Protein AF-A0A371FD81-F1 (afdb_monomer)

Sequence (175 aa):
VCDSDDYNISTIFEEACDFIDYVEQTGQRVLVHCFEGRSRSVTLVLAYLMLRKNYTLSEAWQALKRVHRRAQPNDGFAKILLELDQKLHGKISMEWQQRRPMMKVCPICGKNAGLSSSSLKLHLQKSHRKLSSGSVDSAMTMEIQKALTALKISRGGSVSPTQRSSHPTIETASP

Radius of gyration: 26.46 Å; Cα contacts (8 Å, |Δi|>4): 150; chains: 1; bounding box: 71×44×73 Å

Solvent-accessible surface area (backbone atoms only — not comparable to full-atom values): 10840 Å² total; per-residue (Å²): 137,74,96,46,54,87,47,76,67,71,83,49,46,63,67,52,41,53,53,50,51,53,40,50,75,70,74,52,86,84,86,81,70,48,97,82,51,23,24,70,28,42,47,52,53,42,49,36,33,35,77,76,67,71,35,49,54,43,55,32,49,55,61,46,42,76,81,37,75,73,56,49,52,49,63,32,52,44,50,54,48,45,53,49,25,28,69,77,68,77,43,67,69,63,86,84,82,66,91,65,79,68,62,41,58,35,90,86,78,68,44,79,23,40,78,44,72,65,42,36,50,51,42,45,50,69,79,38,41,90,59,64,71,80,67,35,82,64,53,50,48,52,53,48,50,48,51,54,49,58,59,48,67,78,69,76,84,81,88,79,89,80,82,89,80,89,84,84,83,92,82,88,81,85,134

Nearest PDB structures (foldseek):
  2wgp-assembly1_A  TM=9.114E-01  e=2.154E-06  Homo sapiens
  2esb-assembly1_A  TM=9.025E-01  e=2.286E-06  Homo sapiens
  8otz-assembly1_k  TM=9.289E-01  e=6.655E-06  Bos taurus
  5y15-assembly1_A  TM=9.588E-01  e=1.937E-05  Homo sapiens
  5y16-assembly1_B  TM=9.400E-01  e=2.056E-05  Homo sapiens

pLDDT: mean 80.47, std 23.42, range [30.02, 98.75]

InterPro domains:
  IPR000340 Dual specificity phosphatase, catalytic domain [PF00782] (3-86)
  IPR000387 Tyrosine-specific protein phosphatases domain [PS50056] (14-66)
  IPR020422 Dual specificity protein phosphatase domain [PS50054] (1-90)
  IPR020422 Dual specificity protein phosphatase domain [SM00195] (1-87)
  IPR029021 Protein-tyrosine phosphatase-like [G3DSA:3.90.190.10] (1-111)
  IPR029021 Protein-tyrosine phosphatase-like [SSF52799] (2-90)
  IPR035010 Dual specificity protein phosphatase PHS1 [PTHR47100] (1-170)

Secondary structure (DSSP, 8-state):
---STT--GGGGHHHHHHHHHHHHHTT-------SSSSSHHHHHHHHHHHHHH---HHHHHHHHHHH-TT----HHHHHHHHHHHHHHHSS--S----SSPPPPBPTTT--B--SSHHHHHHHHHHH-HHHHSSSHHHHHHHHHHHHHHHHHHTT--------------------

Foldseek 3Di:
DDQDLPDDLVVCQVVVLVVCVVQVVVVHDDDQADDVRAANSLLSQLSNCCPPVVDQSVRSVVVCCVVPVNHDHAPSSVVVSQVSNCVRPVHRPDDDDHPDQDFDAAPPPRHRQGRDPVSNVVCCCPVVVVCVPPDCVVVVVVVVVVVVVVVVVVVPPDDDDDDDDDDDDDDDDDD

Organism: Mucuna pruriens (NCBI:txid157652)

Structure (mmCIF, N/CA/C/O backbone):
data_AF-A0A371FD81-F1
#
_entry.id   AF-A0A371FD81-F1
#
loop_
_atom_site.group_PDB
_atom_site.id
_atom_site.type_symbol
_atom_site.label_atom_id
_atom_site.label_alt_id
_atom_site.label_comp_id
_atom_site.label_asym_id
_atom_site.label_entity_id
_atom_site.label_seq_id
_atom_site.pdbx_PDB_ins_code
_atom_site.Cartn_x
_atom_site.Cartn_y
_atom_site.Cartn_z
_atom_site.occupancy
_atom_site.B_iso_or_equiv
_atom_site.auth_seq_id
_atom_site.auth_comp_id
_atom_site.auth_asym_id
_atom_site.auth_atom_id
_atom_site.pdbx_PDB_model_num
ATOM 1 N N . VAL A 1 1 ? -11.810 6.829 -7.869 1.00 81.44 1 VAL A N 1
ATOM 2 C CA . VAL A 1 1 ? -10.443 6.251 -7.808 1.00 81.44 1 VAL A CA 1
ATOM 3 C C . VAL A 1 1 ? -10.086 5.566 -9.125 1.00 81.44 1 VAL A C 1
ATOM 5 O O . VAL A 1 1 ? -10.638 4.503 -9.429 1.00 81.44 1 VAL A O 1
ATOM 8 N N . CYS A 1 2 ? -9.193 6.176 -9.910 1.00 90.94 2 CYS A N 1
ATOM 9 C CA . CYS A 1 2 ? -8.593 5.546 -11.095 1.00 90.94 2 CYS A CA 1
ATOM 10 C C . CYS A 1 2 ? -7.484 4.572 -10.660 1.00 90.94 2 CYS A C 1
ATOM 12 O O . CYS A 1 2 ? -6.827 4.822 -9.657 1.00 90.94 2 CYS A O 1
ATOM 14 N N . ASP A 1 3 ? -7.294 3.456 -11.367 1.00 93.44 3 ASP A N 1
ATOM 15 C CA . ASP A 1 3 ? -6.283 2.435 -11.034 1.00 93.44 3 ASP A CA 1
ATOM 16 C C . ASP A 1 3 ? -4.988 2.648 -11.830 1.00 93.44 3 ASP A C 1
ATOM 18 O O . ASP A 1 3 ? -4.602 1.813 -12.647 1.00 93.44 3 ASP A O 1
ATOM 22 N N . SER A 1 4 ? -4.363 3.807 -11.639 1.00 92.50 4 SER A N 1
ATOM 23 C CA . SER A 1 4 ? -3.116 4.201 -12.301 1.00 92.50 4 SER A CA 1
ATOM 24 C C . SER A 1 4 ? -2.018 4.467 -11.279 1.00 92.50 4 SER A C 1
ATOM 26 O O . SER A 1 4 ? -2.309 4.918 -10.172 1.00 92.50 4 SER A O 1
ATOM 28 N N . ASP A 1 5 ? -0.763 4.255 -11.679 1.00 91.31 5 ASP A N 1
ATOM 29 C CA . ASP A 1 5 ? 0.398 4.443 -10.799 1.00 91.31 5 ASP A CA 1
ATOM 30 C C . ASP A 1 5 ? 0.546 5.905 -10.316 1.00 91.31 5 ASP A C 1
ATOM 32 O O . ASP A 1 5 ? 1.029 6.143 -9.215 1.00 91.31 5 ASP A O 1
ATOM 36 N N . ASP A 1 6 ? 0.056 6.883 -11.086 1.00 92.31 6 ASP A N 1
ATOM 37 C CA . ASP A 1 6 ? 0.129 8.310 -10.728 1.00 92.31 6 ASP A CA 1
ATOM 38 C C . ASP A 1 6 ? -1.046 8.795 -9.857 1.00 92.31 6 ASP A C 1
ATOM 40 O O . ASP A 1 6 ? -1.081 9.953 -9.435 1.00 92.31 6 ASP A O 1
ATOM 44 N N . TYR A 1 7 ? -2.051 7.948 -9.601 1.00 95.88 7 TYR A N 1
ATOM 45 C CA . TYR A 1 7 ? -3.211 8.364 -8.815 1.00 95.88 7 TYR A CA 1
ATOM 46 C C . TYR A 1 7 ? -2.894 8.299 -7.319 1.00 95.88 7 TYR A C 1
ATOM 48 O O . TYR A 1 7 ? -2.564 7.242 -6.782 1.00 95.88 7 TYR A O 1
ATOM 56 N N . ASN A 1 8 ? -3.069 9.412 -6.608 1.00 96.62 8 ASN A N 1
ATOM 57 C CA . ASN A 1 8 ? -2.914 9.416 -5.159 1.00 96.62 8 ASN A CA 1
ATOM 58 C C . ASN A 1 8 ? -4.172 8.867 -4.464 1.00 96.62 8 ASN A C 1
ATOM 60 O O . ASN A 1 8 ? -5.085 9.612 -4.127 1.00 96.62 8 ASN A O 1
ATOM 64 N N . ILE A 1 9 ? -4.213 7.555 -4.224 1.00 97.75 9 ILE A N 1
ATOM 65 C CA . ILE A 1 9 ? -5.321 6.905 -3.504 1.00 97.75 9 ILE A CA 1
ATOM 66 C C . ILE A 1 9 ? -5.338 7.199 -1.995 1.00 97.75 9 ILE A C 1
ATOM 68 O O . ILE A 1 9 ? -6.371 7.004 -1.363 1.00 97.75 9 ILE A O 1
ATOM 72 N N . SER A 1 10 ? -4.243 7.695 -1.403 1.00 97.81 10 SER A N 1
ATOM 73 C CA . SER A 1 10 ? -4.197 7.955 0.048 1.00 97.81 10 SER A CA 1
ATOM 74 C C . SER A 1 10 ? -5.198 9.009 0.516 1.00 97.81 10 SER A C 1
ATOM 76 O O . SER A 1 10 ? -5.599 8.999 1.676 1.00 97.81 10 SER A O 1
ATOM 78 N N . THR A 1 11 ? -5.653 9.883 -0.388 1.00 97.50 11 THR A N 1
ATOM 79 C CA . THR A 1 11 ? -6.591 10.967 -0.068 1.00 97.50 11 THR A CA 1
ATOM 80 C C . THR A 1 11 ? -7.933 10.467 0.457 1.00 97.50 11 THR A C 1
ATOM 82 O O . THR A 1 11 ? -8.648 11.240 1.077 1.00 97.50 11 THR A O 1
ATOM 85 N N . ILE A 1 12 ? -8.285 9.202 0.200 1.00 97.69 12 ILE A N 1
ATOM 86 C CA . ILE A 1 12 ? -9.547 8.596 0.647 1.00 97.69 12 ILE A CA 1
ATOM 87 C C . ILE A 1 12 ? -9.378 7.639 1.835 1.00 97.69 12 ILE A C 1
ATOM 89 O O . ILE A 1 12 ? -10.345 6.993 2.228 1.00 97.69 12 ILE A O 1
ATOM 93 N N . PHE A 1 13 ? -8.165 7.477 2.376 1.00 98.44 13 PHE A N 1
ATOM 94 C CA . PHE A 1 13 ? -7.918 6.477 3.418 1.00 98.44 13 PHE A CA 1
ATOM 95 C C . PHE A 1 13 ? -8.699 6.767 4.698 1.00 98.44 13 PHE A C 1
ATOM 97 O O . PHE A 1 13 ? -9.390 5.868 5.159 1.00 98.44 13 PHE A O 1
ATOM 104 N N . GLU A 1 14 ? -8.639 7.988 5.237 1.00 98.06 14 GLU A N 1
ATOM 105 C CA . GLU A 1 14 ? -9.350 8.319 6.484 1.00 98.06 14 GLU A CA 1
ATOM 106 C C . GLU A 1 14 ? -10.866 8.173 6.327 1.00 98.06 14 GLU A C 1
ATOM 108 O O . GLU A 1 14 ? -11.468 7.405 7.066 1.00 98.06 14 GLU A O 1
ATOM 113 N N . GLU A 1 15 ? -11.463 8.792 5.299 1.00 98.12 15 GLU A N 1
ATOM 114 C CA . GLU A 1 15 ? -12.910 8.704 5.039 1.00 98.12 15 GLU A CA 1
ATOM 115 C C . GLU A 1 15 ? -13.386 7.246 4.938 1.00 98.12 15 GLU A C 1
ATOM 117 O O . GLU A 1 15 ? -14.399 6.858 5.523 1.00 98.12 15 GLU A O 1
ATOM 122 N N . ALA A 1 16 ? -12.638 6.405 4.221 1.00 97.94 16 ALA A N 1
ATOM 123 C CA . ALA A 1 16 ? -13.001 5.006 4.076 1.00 97.94 16 ALA A CA 1
ATOM 124 C C . ALA A 1 16 ? -12.772 4.194 5.359 1.00 97.94 16 ALA A C 1
ATOM 126 O O . ALA A 1 16 ? -13.558 3.290 5.643 1.00 97.94 16 ALA A O 1
ATOM 127 N N . CYS A 1 17 ? -11.722 4.492 6.131 1.00 98.25 17 CYS A N 1
ATOM 128 C CA . CYS A 1 17 ? -11.485 3.846 7.421 1.00 98.25 17 CYS A CA 1
ATOM 129 C C . CYS A 1 17 ? -12.589 4.194 8.420 1.00 98.25 17 CYS A C 1
ATOM 131 O O . CYS A 1 17 ? -13.111 3.289 9.063 1.00 98.25 17 CYS A O 1
ATOM 133 N N . ASP A 1 18 ? -12.996 5.462 8.480 1.00 98.31 18 ASP A N 1
ATOM 134 C CA . ASP A 1 18 ? -14.080 5.930 9.346 1.00 98.31 18 ASP A CA 1
ATOM 135 C C . ASP A 1 18 ? -15.401 5.235 9.011 1.00 98.31 18 ASP A C 1
ATOM 137 O O . ASP A 1 18 ? -16.117 4.785 9.907 1.00 98.31 18 ASP A O 1
ATOM 141 N N . PHE A 1 19 ? -15.705 5.069 7.719 1.00 98.38 19 PHE A N 1
ATOM 142 C CA . PHE A 1 19 ? -16.880 4.310 7.294 1.00 98.38 19 PHE A CA 1
ATOM 143 C C . PHE A 1 19 ? -16.809 2.838 7.726 1.00 98.38 19 PHE A C 1
ATOM 145 O O . PHE A 1 19 ? -17.801 2.291 8.211 1.00 98.38 19 PHE A O 1
ATOM 152 N N . ILE A 1 20 ? -15.653 2.184 7.565 1.00 98.19 20 ILE A N 1
ATOM 153 C CA . ILE A 1 20 ? -15.480 0.784 7.979 1.00 98.19 20 ILE A CA 1
ATOM 154 C C . ILE A 1 20 ? -15.649 0.647 9.496 1.00 98.19 20 ILE A C 1
ATOM 156 O O . ILE A 1 20 ? -16.398 -0.227 9.937 1.00 98.19 20 ILE A O 1
ATOM 160 N N . ASP A 1 21 ? -15.018 1.524 10.279 1.00 97.38 21 ASP A N 1
ATOM 161 C CA . ASP A 1 21 ? -15.107 1.512 11.741 1.00 97.38 21 ASP A CA 1
ATOM 162 C C . ASP A 1 21 ? -16.539 1.754 12.222 1.00 97.38 21 ASP A C 1
ATOM 164 O O . ASP A 1 21 ? -17.015 1.046 13.110 1.00 97.38 21 ASP A O 1
ATOM 168 N N . TYR A 1 22 ? -17.255 2.703 11.611 1.00 97.88 22 TYR A N 1
ATOM 169 C CA . TYR A 1 22 ? -18.663 2.953 11.912 1.00 97.88 22 TYR A CA 1
ATOM 170 C C . TYR A 1 22 ? -19.511 1.689 11.724 1.00 97.88 22 TYR A C 1
ATOM 172 O O . TYR A 1 22 ? -20.266 1.298 12.616 1.00 97.88 22 TYR A O 1
ATOM 180 N N . VAL A 1 23 ? -19.367 1.000 10.588 1.00 97.81 23 VAL A N 1
AT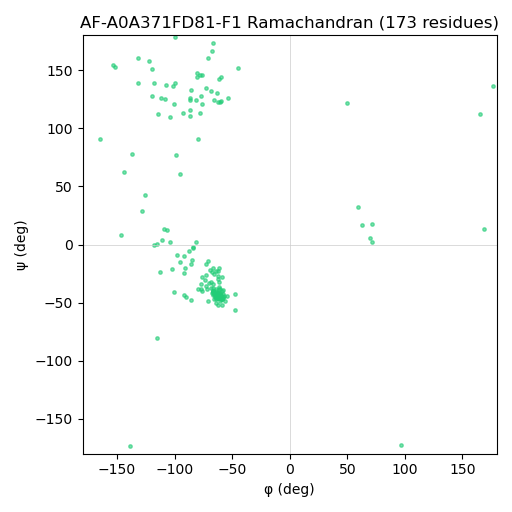OM 181 C CA . VAL A 1 23 ? -20.145 -0.216 10.319 1.00 97.81 23 VAL A CA 1
ATOM 182 C C . VAL A 1 23 ? -19.752 -1.354 11.271 1.00 97.81 23 VAL A C 1
ATOM 184 O O . VAL A 1 23 ? -20.643 -2.044 11.775 1.00 97.81 23 VAL A O 1
ATOM 187 N N . GLU A 1 24 ? -18.461 -1.524 11.580 1.00 94.12 24 GLU A N 1
ATOM 188 C CA . GLU A 1 24 ? -17.977 -2.526 12.545 1.00 94.12 24 GLU A CA 1
ATOM 189 C C . GLU A 1 24 ? -18.552 -2.285 13.952 1.00 94.12 24 GLU A C 1
ATOM 191 O O . GLU A 1 24 ? -19.024 -3.228 14.589 1.00 94.12 24 GLU A O 1
ATOM 196 N N . GLN A 1 25 ? -18.617 -1.028 14.408 1.00 95.69 25 GLN A N 1
ATOM 197 C CA . GLN A 1 25 ? -19.213 -0.650 15.700 1.00 95.69 25 GLN A CA 1
ATOM 198 C C . GLN A 1 25 ? -20.710 -0.977 15.788 1.00 95.69 25 GLN A C 1
ATOM 200 O O . GLN A 1 25 ? -21.213 -1.287 16.866 1.00 95.69 25 GLN A O 1
ATOM 205 N N . THR A 1 26 ? -21.424 -0.960 14.660 1.00 96.69 26 THR A N 1
ATOM 206 C CA . THR A 1 26 ? -22.840 -1.372 14.604 1.00 96.69 26 THR A CA 1
ATOM 207 C C . THR A 1 26 ? -23.037 -2.891 14.521 1.00 96.69 26 THR A C 1
ATOM 209 O O . THR A 1 26 ? -24.171 -3.356 14.418 1.00 96.69 26 THR A O 1
ATOM 212 N N . GLY A 1 27 ? -21.959 -3.685 14.545 1.00 95.94 27 GLY A N 1
ATOM 213 C CA . GLY A 1 27 ? -22.016 -5.145 14.424 1.00 95.94 27 GLY A CA 1
ATOM 214 C C . GLY A 1 27 ? -22.379 -5.641 13.019 1.00 95.94 27 GLY A C 1
ATOM 215 O O . GLY A 1 27 ? -22.783 -6.793 12.850 1.00 95.94 27 GLY A O 1
ATOM 216 N N . GLN A 1 28 ? -22.256 -4.781 12.005 1.00 97.19 28 GLN A N 1
ATOM 217 C CA . GLN A 1 28 ? -22.577 -5.086 10.612 1.00 97.19 28 GLN A CA 1
ATOM 218 C C . GLN A 1 28 ? -21.317 -5.427 9.798 1.00 97.19 28 GLN A C 1
ATOM 220 O O . GLN A 1 28 ? -20.198 -5.443 10.307 1.00 97.19 28 GLN A O 1
ATOM 225 N N . ARG A 1 29 ? -21.495 -5.760 8.512 1.00 95.69 29 ARG A N 1
ATOM 226 C CA . ARG A 1 29 ? -20.408 -6.179 7.611 1.00 95.69 29 ARG A CA 1
ATOM 227 C C . ARG A 1 29 ? -20.259 -5.215 6.439 1.00 95.69 29 ARG A C 1
ATOM 229 O O . ARG A 1 29 ? -21.253 -4.827 5.834 1.00 95.69 29 ARG A O 1
ATOM 236 N N . VAL A 1 30 ? -19.014 -4.915 6.071 1.00 96.94 30 VAL A N 1
ATOM 237 C CA . VAL A 1 30 ? -18.664 -4.098 4.897 1.00 96.94 30 VAL A CA 1
ATOM 238 C C . VAL A 1 30 ? -18.086 -4.975 3.792 1.00 96.94 30 VAL A C 1
ATOM 240 O O . VAL A 1 30 ? -17.235 -5.828 4.044 1.00 96.94 30 VAL A O 1
ATOM 243 N N . LEU A 1 31 ? -18.503 -4.726 2.548 1.00 97.19 31 LEU A N 1
ATOM 244 C CA . LEU A 1 31 ? -17.852 -5.257 1.353 1.00 97.19 31 LEU A CA 1
ATOM 245 C C . LEU A 1 31 ? -17.029 -4.154 0.677 1.00 97.19 31 LEU A C 1
ATOM 247 O O . LEU A 1 31 ? -17.584 -3.250 0.058 1.00 97.19 31 LEU A O 1
ATOM 251 N N . VAL A 1 32 ? -15.701 -4.264 0.735 1.00 97.56 32 VAL A N 1
ATOM 252 C CA . VAL A 1 32 ? -14.793 -3.378 -0.009 1.00 97.56 32 VAL A CA 1
ATOM 253 C C . VAL A 1 32 ? -14.463 -4.019 -1.358 1.00 97.56 32 VAL A C 1
ATOM 255 O O . VAL A 1 32 ? -13.782 -5.044 -1.416 1.00 97.56 32 VAL A O 1
ATOM 258 N N . HIS A 1 33 ? -14.914 -3.418 -2.462 1.00 97.44 33 HIS A N 1
ATOM 259 C CA . HIS A 1 33 ? -14.684 -3.953 -3.807 1.00 97.44 33 HIS A CA 1
ATOM 260 C C . HIS A 1 33 ? -14.164 -2.896 -4.793 1.00 97.44 33 HIS A C 1
ATOM 262 O O . HIS A 1 33 ? -14.259 -1.691 -4.583 1.00 97.44 33 HIS A O 1
ATOM 268 N N . CYS A 1 34 ? -13.568 -3.368 -5.886 1.00 96.44 34 CYS A N 1
ATOM 269 C CA . CYS A 1 34 ? -13.262 -2.569 -7.071 1.00 96.44 34 CYS A CA 1
ATOM 270 C C . CYS A 1 34 ? -13.580 -3.409 -8.316 1.00 96.44 34 CYS A C 1
ATOM 272 O O . CYS A 1 34 ? -14.132 -4.498 -8.177 1.00 96.44 34 CYS A O 1
ATOM 274 N N . PHE A 1 35 ? -13.250 -2.936 -9.522 1.00 95.81 35 PHE A N 1
ATOM 275 C CA . PHE A 1 35 ? -13.612 -3.649 -10.757 1.00 95.81 35 PHE A CA 1
ATOM 276 C C . PHE A 1 35 ? -13.031 -5.073 -10.821 1.00 95.81 35 PHE A C 1
ATOM 278 O O . PHE A 1 35 ? -13.767 -6.035 -10.988 1.00 95.81 35 PHE A O 1
ATOM 285 N N . GLU A 1 36 ? -11.719 -5.223 -10.618 1.00 95.12 36 GLU A N 1
ATOM 286 C CA . GLU A 1 36 ? -11.061 -6.541 -10.659 1.00 95.12 36 GLU A CA 1
ATOM 287 C C . GLU A 1 36 ? -10.847 -7.167 -9.274 1.00 95.12 36 GLU A C 1
ATOM 289 O O . GLU A 1 36 ? -10.367 -8.295 -9.160 1.00 95.12 36 GLU A O 1
ATOM 294 N N . GLY A 1 37 ? -11.086 -6.401 -8.208 1.00 96.44 37 GLY A N 1
ATOM 295 C CA . GLY A 1 37 ? -10.753 -6.794 -6.840 1.00 96.44 37 GLY A CA 1
ATOM 296 C C . GLY A 1 37 ? -9.254 -6.998 -6.580 1.00 96.44 37 GLY A C 1
ATOM 297 O O . GLY A 1 37 ? -8.911 -7.657 -5.608 1.00 96.44 37 GLY A O 1
ATOM 298 N N . ARG A 1 38 ? -8.345 -6.504 -7.435 1.00 96.12 38 ARG A N 1
ATOM 299 C CA . ARG A 1 38 ? -6.892 -6.772 -7.327 1.00 96.12 38 ARG A CA 1
ATOM 300 C C . ARG A 1 38 ? -6.075 -5.651 -6.696 1.00 96.12 38 ARG A C 1
ATOM 302 O O . ARG A 1 38 ? -5.159 -5.949 -5.938 1.00 96.12 38 ARG A O 1
ATOM 309 N N . SER A 1 39 ? -6.382 -4.403 -7.048 1.00 97.38 39 SER A N 1
ATOM 310 C CA . SER A 1 39 ? -5.539 -3.239 -6.748 1.00 97.38 39 SER A CA 1
ATOM 311 C C . SER A 1 39 ? -6.237 -2.264 -5.796 1.00 97.38 39 SER A C 1
ATOM 313 O O . SER A 1 39 ? -6.038 -2.373 -4.597 1.00 97.38 39 SER A O 1
ATOM 315 N N . ARG A 1 40 ? -7.139 -1.396 -6.278 1.00 98.19 40 ARG A N 1
ATOM 316 C CA . ARG A 1 40 ? -7.809 -0.351 -5.461 1.00 98.19 40 ARG A CA 1
ATOM 317 C C . ARG A 1 40 ? -8.393 -0.830 -4.124 1.00 98.19 40 ARG A C 1
ATOM 319 O O . ARG A 1 40 ? -8.036 -0.295 -3.081 1.00 98.19 40 ARG A O 1
ATOM 326 N N . SER A 1 41 ? -9.281 -1.830 -4.146 1.00 98.19 41 SER A N 1
ATOM 327 C CA . SER A 1 41 ? -9.896 -2.352 -2.916 1.00 98.19 41 SER A CA 1
ATOM 328 C C . SER A 1 41 ? -8.872 -2.997 -1.989 1.00 98.19 41 SER A C 1
ATOM 330 O O . SER A 1 41 ? -8.937 -2.816 -0.781 1.00 98.19 41 SER A O 1
ATOM 332 N N . VAL A 1 42 ? -7.894 -3.705 -2.556 1.00 98.25 42 VAL A N 1
ATOM 333 C CA . VAL A 1 42 ? -6.797 -4.315 -1.802 1.00 98.25 42 VAL A CA 1
ATOM 334 C C . VAL A 1 42 ? -5.955 -3.252 -1.107 1.00 98.25 42 VAL A C 1
ATOM 336 O O . VAL A 1 42 ? -5.678 -3.389 0.078 1.00 98.25 42 VAL A O 1
ATOM 339 N N . THR A 1 43 ? -5.586 -2.183 -1.811 1.00 98.50 43 THR A N 1
ATOM 340 C CA . THR A 1 43 ? -4.835 -1.064 -1.240 1.00 98.50 43 THR A CA 1
ATOM 341 C C . THR A 1 43 ? -5.566 -0.449 -0.055 1.00 98.50 43 THR A C 1
ATOM 343 O O . THR A 1 43 ? -4.951 -0.216 0.979 1.00 98.50 43 THR A O 1
ATOM 346 N N . LEU A 1 44 ? -6.878 -0.247 -0.178 1.00 98.56 44 LEU A N 1
ATOM 347 C CA . LEU A 1 44 ? -7.689 0.325 0.892 1.00 98.56 44 LEU A CA 1
ATOM 348 C C . LEU A 1 44 ? -7.777 -0.600 2.114 1.00 98.56 44 LEU A C 1
ATOM 350 O O . LEU A 1 44 ? -7.631 -0.139 3.240 1.00 98.56 44 LEU A O 1
ATOM 354 N N . VAL A 1 45 ? -7.933 -1.910 1.900 1.00 98.50 45 VAL A N 1
ATOM 355 C CA . VAL A 1 45 ? -7.924 -2.905 2.987 1.00 98.50 45 VAL A CA 1
ATOM 356 C C . VAL A 1 45 ? -6.565 -2.954 3.692 1.00 98.50 45 VAL A C 1
ATOM 358 O O . VAL A 1 45 ? -6.520 -3.001 4.917 1.00 98.50 45 VAL A O 1
ATOM 361 N N . LEU A 1 46 ? -5.453 -2.915 2.950 1.00 98.69 46 LEU A N 1
ATOM 362 C CA . LEU A 1 46 ? -4.113 -2.877 3.547 1.00 98.69 46 LEU A CA 1
ATOM 363 C C . LEU A 1 46 ? -3.904 -1.602 4.371 1.00 98.69 46 LEU A C 1
ATOM 365 O O . LEU A 1 46 ? -3.413 -1.685 5.494 1.00 98.69 46 LEU A O 1
ATOM 369 N N . ALA A 1 47 ? -4.316 -0.445 3.845 1.00 98.75 47 ALA A N 1
ATOM 370 C CA . ALA A 1 47 ? -4.258 0.821 4.570 1.00 98.75 47 ALA A CA 1
ATOM 371 C C . ALA A 1 47 ? -5.090 0.777 5.860 1.00 98.75 47 ALA A C 1
ATOM 373 O O . ALA A 1 47 ? -4.588 1.161 6.911 1.00 98.75 47 ALA A O 1
ATOM 374 N N . TYR A 1 48 ? -6.311 0.235 5.803 1.00 98.69 48 TYR A N 1
ATOM 375 C CA . TYR A 1 48 ? -7.181 0.069 6.969 1.00 98.69 48 TYR A CA 1
ATOM 376 C C . TYR A 1 48 ? -6.540 -0.795 8.064 1.00 98.69 48 TYR A C 1
ATOM 378 O O . TYR A 1 48 ? -6.519 -0.409 9.233 1.00 98.69 48 TYR A O 1
ATOM 386 N N . LEU A 1 49 ? -5.957 -1.943 7.696 1.00 98.62 49 LEU A N 1
ATOM 387 C CA . LEU A 1 49 ? -5.273 -2.820 8.653 1.00 98.62 49 LEU A CA 1
ATOM 388 C C . LEU A 1 49 ? -4.098 -2.113 9.345 1.00 98.62 49 LEU A C 1
ATOM 390 O O . LEU A 1 49 ? -3.904 -2.287 10.548 1.00 98.62 49 LEU A O 1
ATOM 394 N N . MET A 1 50 ? -3.344 -1.285 8.618 1.00 98.69 50 MET A N 1
ATOM 395 C CA . MET A 1 50 ? -2.257 -0.509 9.217 1.00 98.69 50 MET A CA 1
ATOM 396 C C . MET A 1 50 ? -2.778 0.620 10.118 1.00 98.69 50 MET A C 1
ATOM 398 O O . MET A 1 50 ? -2.346 0.733 11.261 1.00 98.69 50 MET A O 1
ATOM 402 N N . LEU A 1 51 ? -3.733 1.423 9.635 1.00 98.50 51 LEU A N 1
ATOM 403 C CA . LEU A 1 51 ? -4.235 2.621 10.322 1.00 98.50 51 LEU A CA 1
ATOM 404 C C . LEU A 1 51 ? -5.096 2.316 11.553 1.00 98.50 51 LEU A C 1
ATOM 406 O O . LEU A 1 51 ? -5.028 3.048 12.538 1.00 98.50 51 LEU A O 1
ATOM 410 N N . ARG A 1 52 ? -5.933 1.273 11.497 1.00 98.00 52 ARG A N 1
ATOM 411 C CA . ARG A 1 52 ? -6.950 0.989 12.527 1.00 98.00 52 ARG A CA 1
ATOM 412 C C . ARG A 1 52 ? -6.677 -0.277 13.329 1.00 98.00 52 ARG A C 1
ATOM 414 O O . ARG A 1 52 ? -7.151 -0.394 14.455 1.00 98.00 52 ARG A O 1
ATOM 421 N N . LYS A 1 53 ? -5.908 -1.224 12.782 1.00 97.38 53 LYS A N 1
ATOM 422 C CA . LYS A 1 53 ? -5.582 -2.491 13.464 1.00 97.38 53 LYS A CA 1
ATOM 423 C C . LYS A 1 53 ? -4.108 -2.601 13.870 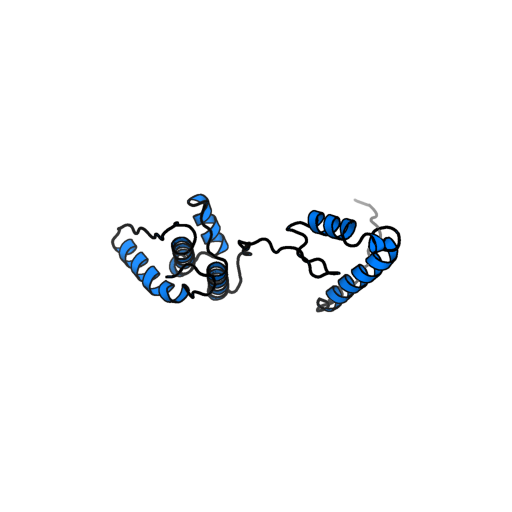1.00 97.38 53 LYS A C 1
ATOM 425 O O . LYS A 1 53 ? -3.730 -3.619 14.440 1.00 97.38 53 LYS A O 1
ATOM 430 N N . ASN A 1 54 ? -3.307 -1.553 13.645 1.00 98.00 54 ASN A N 1
ATOM 431 C CA . ASN A 1 54 ? -1.893 -1.459 14.027 1.00 98.00 54 ASN A CA 1
ATOM 432 C C . ASN A 1 54 ? -0.999 -2.548 13.403 1.00 98.00 54 ASN A C 1
ATOM 434 O O . ASN A 1 54 ? -0.035 -3.001 14.016 1.00 98.00 54 ASN A O 1
ATOM 438 N N . TYR A 1 55 ? -1.325 -2.997 12.191 1.00 98.75 55 TYR A N 1
ATOM 439 C CA . TYR A 1 55 ? -0.469 -3.932 11.461 1.00 98.75 55 TYR A CA 1
ATOM 440 C C . TYR A 1 55 ? 0.669 -3.158 10.789 1.00 98.75 55 TYR A C 1
ATOM 442 O O . TYR A 1 55 ? 0.483 -2.029 10.330 1.00 98.75 55 TYR A O 1
ATOM 450 N N . THR A 1 56 ? 1.836 -3.775 10.669 1.00 98.75 56 THR A N 1
ATOM 451 C CA . THR A 1 56 ? 2.821 -3.383 9.651 1.00 98.75 56 THR A CA 1
ATOM 452 C C . THR A 1 56 ? 2.325 -3.789 8.261 1.00 98.75 56 THR A C 1
ATOM 454 O O . THR A 1 56 ? 1.483 -4.687 8.122 1.00 98.75 56 THR A O 1
ATOM 457 N N . LEU A 1 57 ? 2.857 -3.182 7.199 1.00 98.62 57 LEU A N 1
ATOM 458 C CA . LEU A 1 57 ? 2.489 -3.562 5.830 1.00 98.62 57 LEU A CA 1
ATOM 459 C C . LEU A 1 57 ? 2.759 -5.046 5.553 1.00 98.62 57 LEU A C 1
ATOM 461 O O . LEU A 1 57 ? 1.941 -5.702 4.909 1.00 98.62 57 LEU A O 1
ATOM 465 N N . SER A 1 58 ? 3.866 -5.590 6.066 1.00 98.38 58 SER A N 1
ATOM 466 C CA . SER A 1 58 ? 4.217 -7.009 5.935 1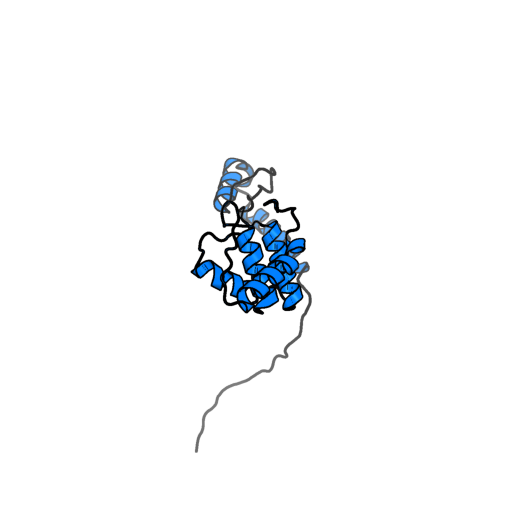.00 98.38 58 SER A CA 1
ATOM 467 C C . SER A 1 58 ? 3.159 -7.926 6.550 1.00 98.38 58 SER A C 1
ATOM 469 O O . SER A 1 58 ? 2.714 -8.879 5.905 1.00 98.38 58 SER A O 1
ATOM 471 N N . GLU A 1 59 ? 2.700 -7.626 7.766 1.00 98.62 59 GLU A N 1
ATOM 472 C CA . GLU A 1 59 ? 1.654 -8.400 8.446 1.00 98.62 59 GLU A CA 1
ATOM 473 C C . GLU A 1 59 ? 0.316 -8.293 7.711 1.00 98.62 59 GLU A C 1
ATOM 475 O O . GLU A 1 59 ? -0.323 -9.312 7.432 1.00 98.62 59 GLU A O 1
ATOM 480 N N . ALA A 1 60 ? -0.083 -7.074 7.327 1.00 98.56 60 ALA A N 1
ATOM 481 C CA . ALA A 1 60 ? -1.312 -6.827 6.574 1.00 98.56 60 ALA A CA 1
ATOM 482 C C . ALA A 1 60 ? -1.305 -7.573 5.233 1.00 98.56 60 ALA A C 1
ATOM 484 O O . ALA A 1 60 ? -2.289 -8.220 4.860 1.00 98.56 60 ALA A O 1
ATOM 485 N N . TRP A 1 61 ? -0.173 -7.545 4.531 1.00 98.12 61 TRP A N 1
ATOM 486 C CA . TRP A 1 61 ? 0.015 -8.247 3.269 1.00 98.12 61 TRP A CA 1
ATOM 487 C C . TRP A 1 61 ? -0.081 -9.763 3.432 1.00 98.12 61 TRP A C 1
ATOM 489 O O . TRP A 1 61 ? -0.801 -10.419 2.676 1.00 98.12 61 TRP A O 1
ATOM 499 N N . GLN A 1 62 ? 0.593 -10.335 4.432 1.00 97.75 62 GLN A N 1
ATOM 500 C CA . GLN A 1 62 ? 0.544 -11.773 4.705 1.00 97.75 62 GLN A CA 1
ATOM 501 C C . GLN A 1 62 ? -0.870 -12.233 5.073 1.00 97.75 62 GLN A C 1
ATOM 503 O O . GLN A 1 62 ? -1.359 -13.222 4.514 1.00 97.75 62 GLN A O 1
ATOM 508 N N . ALA A 1 63 ? -1.550 -11.500 5.957 1.00 98.19 63 ALA A N 1
ATOM 509 C CA . ALA A 1 63 ? -2.927 -11.784 6.349 1.00 98.19 63 ALA A CA 1
ATOM 510 C C . ALA A 1 63 ? -3.864 -11.764 5.133 1.00 98.19 63 ALA A C 1
ATOM 512 O O . ALA A 1 63 ? -4.619 -12.715 4.906 1.00 98.19 63 ALA A O 1
ATOM 513 N N . LEU A 1 64 ? -3.754 -10.735 4.290 1.00 97.56 64 LEU A N 1
ATOM 514 C CA . LEU A 1 64 ? -4.587 -10.605 3.102 1.00 97.56 64 LEU A CA 1
ATOM 515 C C . LEU A 1 64 ? -4.294 -11.694 2.061 1.00 97.56 64 LEU A C 1
ATOM 517 O O . LEU A 1 64 ? -5.225 -12.279 1.507 1.00 97.56 64 LEU A O 1
ATOM 521 N N . LYS A 1 65 ? -3.023 -12.020 1.795 1.00 96.00 65 LYS A N 1
ATOM 522 C CA . LYS A 1 65 ? -2.648 -13.011 0.768 1.00 96.00 65 LYS A CA 1
ATOM 523 C C . LYS A 1 65 ? -3.095 -14.430 1.104 1.00 96.00 65 LYS A C 1
ATOM 525 O O . LYS A 1 65 ? -3.326 -15.208 0.174 1.00 96.00 65 LYS A O 1
ATOM 530 N N . ARG A 1 66 ? -3.272 -14.761 2.389 1.00 97.38 66 ARG A N 1
ATOM 531 C CA . ARG A 1 66 ? -3.845 -16.050 2.820 1.00 97.38 66 ARG A CA 1
ATOM 532 C C . ARG A 1 66 ? -5.271 -16.251 2.311 1.00 97.38 66 ARG A C 1
ATOM 534 O O . ARG A 1 66 ? -5.615 -17.362 1.921 1.00 97.38 66 ARG A O 1
ATOM 541 N N . VAL A 1 67 ? -6.078 -15.191 2.289 1.00 97.19 67 VAL A N 1
ATOM 542 C CA . VAL A 1 67 ? -7.497 -15.254 1.892 1.00 97.19 67 VAL A CA 1
ATOM 543 C C . VAL A 1 67 ? -7.746 -14.737 0.474 1.00 97.19 67 VAL A C 1
ATOM 545 O O . VAL A 1 67 ? -8.728 -15.113 -0.159 1.00 97.19 67 VAL A O 1
ATOM 548 N N . HIS A 1 68 ? -6.833 -13.931 -0.071 1.00 96.81 68 HIS A N 1
ATOM 549 C CA . HIS A 1 68 ? -6.956 -13.317 -1.389 1.00 96.81 68 HIS A CA 1
ATOM 550 C C . HIS A 1 68 ? -5.647 -13.387 -2.179 1.00 96.81 68 HIS A C 1
ATOM 552 O O . HIS A 1 68 ? -4.896 -12.422 -2.326 1.00 96.81 68 HIS A O 1
ATOM 558 N N . ARG A 1 69 ? -5.362 -14.562 -2.747 1.00 95.12 69 ARG A N 1
ATOM 559 C CA . ARG A 1 69 ? -4.099 -14.824 -3.467 1.00 95.12 69 ARG A CA 1
ATOM 560 C C . ARG A 1 69 ? -3.849 -13.890 -4.656 1.00 95.12 69 ARG A C 1
ATOM 562 O O . ARG A 1 69 ? -2.691 -13.647 -4.999 1.00 95.12 69 ARG A O 1
ATOM 569 N N . ARG A 1 70 ? -4.910 -13.370 -5.287 1.00 94.88 70 ARG A N 1
ATOM 570 C CA . ARG A 1 70 ? -4.826 -12.474 -6.457 1.00 94.88 70 ARG A CA 1
ATOM 571 C C . ARG A 1 70 ? -4.618 -11.003 -6.085 1.00 94.88 70 ARG A C 1
ATOM 573 O O . ARG A 1 70 ? -4.469 -10.192 -6.998 1.00 94.88 70 ARG A O 1
ATOM 580 N N . ALA A 1 71 ? -4.592 -10.675 -4.792 1.00 95.88 71 ALA A N 1
ATOM 581 C CA . ALA A 1 71 ? -4.254 -9.348 -4.305 1.00 95.88 71 ALA A CA 1
ATOM 582 C C . ALA A 1 71 ? -2.900 -8.897 -4.863 1.00 95.88 71 ALA A C 1
ATOM 584 O O . ALA A 1 71 ? -1.903 -9.623 -4.761 1.00 95.88 71 ALA A O 1
ATOM 585 N N . GLN A 1 72 ? -2.913 -7.723 -5.493 1.00 94.94 72 GLN A N 1
ATOM 586 C CA . GLN A 1 72 ? -1.769 -7.085 -6.127 1.00 94.94 72 GLN A CA 1
ATOM 587 C C . GLN A 1 72 ? -2.116 -5.609 -6.396 1.00 94.94 72 GLN A C 1
ATOM 589 O O . GLN A 1 72 ? -2.651 -5.315 -7.465 1.00 94.94 72 GLN A O 1
ATOM 594 N N . PRO A 1 73 ? -1.838 -4.668 -5.483 1.00 96.62 73 PRO A N 1
ATOM 595 C CA . PRO A 1 73 ? -1.762 -3.244 -5.792 1.00 96.62 73 PRO A CA 1
ATOM 596 C C . PRO A 1 73 ? -0.975 -2.962 -7.077 1.00 96.62 73 PRO A C 1
ATOM 598 O O . PRO A 1 73 ? -0.107 -3.747 -7.481 1.00 96.62 73 PRO A O 1
ATOM 601 N N . ASN A 1 74 ? -1.310 -1.866 -7.754 1.00 95.19 74 ASN A N 1
ATOM 602 C CA . ASN A 1 74 ? -0.405 -1.282 -8.741 1.00 95.19 74 ASN A CA 1
ATOM 603 C C . ASN A 1 74 ? 0.843 -0.707 -8.035 1.00 95.19 74 ASN A C 1
ATOM 605 O O . ASN A 1 74 ? 0.872 -0.608 -6.804 1.00 95.19 74 ASN A O 1
ATOM 609 N N . ASP A 1 75 ? 1.888 -0.384 -8.793 1.00 94.06 75 ASP A N 1
ATOM 610 C CA . ASP A 1 75 ? 3.185 -0.051 -8.194 1.00 94.06 75 ASP A CA 1
ATOM 611 C C . ASP A 1 75 ? 3.163 1.343 -7.542 1.00 94.06 75 ASP A C 1
ATOM 613 O O . ASP A 1 75 ? 3.806 1.549 -6.510 1.00 94.06 75 ASP A O 1
ATOM 617 N N . GLY A 1 76 ? 2.353 2.271 -8.063 1.00 95.94 76 GLY A N 1
ATOM 618 C CA . GLY A 1 76 ? 2.121 3.572 -7.428 1.00 95.94 76 GLY A CA 1
ATOM 619 C C . GLY A 1 76 ? 1.421 3.460 -6.073 1.00 95.94 76 GLY A C 1
ATOM 620 O O . GLY A 1 76 ? 1.855 4.034 -5.075 1.00 95.94 76 GLY A O 1
ATOM 621 N N . PHE A 1 77 ? 0.377 2.638 -5.994 1.00 97.56 77 PHE A N 1
ATOM 622 C CA . PHE A 1 77 ? -0.340 2.364 -4.751 1.00 97.56 77 PHE A CA 1
ATOM 623 C C . PHE A 1 77 ? 0.522 1.612 -3.746 1.00 97.56 77 PHE A C 1
ATOM 625 O O . PHE A 1 77 ? 0.436 1.873 -2.550 1.00 97.56 77 PHE A O 1
ATOM 632 N N . ALA A 1 78 ? 1.359 0.688 -4.211 1.00 97.06 78 ALA A N 1
ATOM 633 C CA . ALA A 1 78 ? 2.310 0.014 -3.345 1.00 97.06 78 ALA A CA 1
ATOM 634 C C . ALA A 1 78 ? 3.323 0.988 -2.739 1.00 97.06 78 ALA A C 1
ATOM 636 O O . ALA A 1 78 ? 3.591 0.908 -1.545 1.00 97.06 78 ALA A O 1
ATOM 637 N N . LYS A 1 79 ? 3.832 1.945 -3.524 1.00 96.94 79 LYS A N 1
ATOM 638 C CA . LYS A 1 79 ? 4.706 3.009 -3.014 1.00 96.94 79 LYS A CA 1
ATOM 639 C C . LYS A 1 79 ? 4.023 3.817 -1.907 1.00 96.94 79 LYS A C 1
ATOM 641 O O . LYS A 1 79 ? 4.612 3.997 -0.848 1.00 96.94 79 LYS A O 1
ATOM 646 N N . ILE A 1 80 ? 2.767 4.209 -2.115 1.00 98.38 80 ILE A N 1
ATOM 647 C CA . ILE A 1 80 ? 1.960 4.904 -1.100 1.00 98.38 80 ILE A CA 1
ATOM 648 C C . ILE A 1 80 ? 1.829 4.065 0.184 1.00 98.38 80 ILE A C 1
ATOM 650 O O . ILE A 1 80 ? 1.951 4.595 1.285 1.00 98.38 80 ILE A O 1
ATOM 654 N N . LEU A 1 81 ? 1.605 2.753 0.065 1.00 98.50 81 LEU A N 1
ATOM 655 C CA . LEU A 1 81 ? 1.523 1.856 1.224 1.00 98.50 81 LEU A CA 1
ATOM 656 C C . LEU A 1 81 ? 2.863 1.726 1.963 1.00 98.50 81 LEU A C 1
ATOM 658 O O . LEU A 1 81 ? 2.867 1.710 3.189 1.00 98.50 81 LEU A O 1
ATOM 662 N N . LEU A 1 82 ? 3.987 1.655 1.244 1.00 98.38 82 LEU A N 1
ATOM 663 C CA . LEU A 1 82 ? 5.328 1.627 1.844 1.00 98.38 82 LEU A CA 1
ATOM 664 C C . LEU A 1 82 ? 5.629 2.927 2.603 1.00 98.38 82 LEU A C 1
ATOM 666 O O . LEU A 1 82 ? 6.176 2.891 3.703 1.00 98.38 82 LEU A O 1
ATOM 670 N N . GLU A 1 83 ? 5.253 4.075 2.035 1.00 98.50 83 GLU A N 1
ATOM 671 C CA . GLU A 1 83 ? 5.382 5.383 2.689 1.00 98.50 83 GLU A CA 1
ATOM 672 C C . GLU A 1 83 ? 4.507 5.474 3.947 1.00 98.50 83 GLU A C 1
ATOM 674 O O . GLU A 1 83 ? 4.952 5.993 4.972 1.00 98.50 83 GLU A O 1
ATOM 679 N N . LEU A 1 84 ? 3.289 4.924 3.900 1.00 98.62 84 LEU A N 1
ATOM 680 C CA . LEU A 1 84 ? 2.401 4.841 5.059 1.00 98.62 84 LEU A CA 1
ATOM 681 C C . LEU A 1 84 ? 2.994 3.960 6.169 1.00 98.62 84 LEU A C 1
ATOM 683 O O . LEU A 1 84 ? 3.010 4.371 7.326 1.00 98.62 84 LEU A O 1
ATOM 687 N N . ASP A 1 85 ? 3.532 2.793 5.822 1.00 98.69 85 ASP A N 1
ATOM 688 C CA . ASP A 1 85 ? 4.190 1.875 6.760 1.00 98.69 85 ASP A CA 1
ATOM 689 C C . ASP A 1 85 ? 5.386 2.542 7.455 1.00 98.69 85 ASP A C 1
ATOM 691 O O . ASP A 1 85 ? 5.486 2.559 8.681 1.00 98.69 85 ASP A O 1
ATOM 695 N N . GLN A 1 86 ? 6.238 3.209 6.672 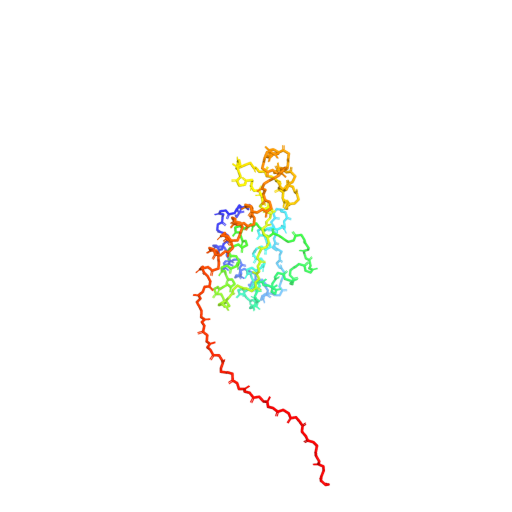1.00 98.50 86 GLN A N 1
ATOM 696 C CA . GLN A 1 86 ? 7.360 4.001 7.173 1.00 98.50 86 GLN A CA 1
ATOM 697 C C . GLN A 1 86 ? 6.909 5.127 8.112 1.00 98.50 86 GLN A C 1
ATOM 699 O O . GLN A 1 86 ? 7.574 5.387 9.117 1.00 98.50 86 GLN A O 1
ATOM 704 N N . LYS A 1 87 ? 5.800 5.804 7.792 1.00 98.50 87 LYS A N 1
ATOM 705 C CA . LYS A 1 87 ? 5.241 6.887 8.610 1.00 98.50 87 LYS A CA 1
ATOM 706 C C . LYS A 1 87 ? 4.693 6.375 9.944 1.00 98.50 87 LYS A C 1
ATOM 708 O O . LYS A 1 87 ? 4.896 7.037 10.956 1.00 98.50 87 LYS A O 1
ATOM 713 N N . LEU A 1 88 ? 3.997 5.239 9.944 1.00 98.31 88 LEU A N 1
ATOM 714 C CA . LEU A 1 88 ? 3.358 4.685 11.143 1.00 98.31 88 LEU A CA 1
ATOM 715 C C . LEU A 1 88 ? 4.350 3.956 12.054 1.00 98.31 88 LEU A C 1
ATOM 717 O O . LEU A 1 88 ? 4.265 4.076 13.272 1.00 98.31 88 LEU A O 1
ATOM 721 N N . HIS A 1 89 ? 5.311 3.237 11.470 1.00 98.06 89 HIS A N 1
ATOM 722 C CA . HIS A 1 89 ? 6.163 2.290 12.200 1.00 98.06 89 HIS A CA 1
ATOM 723 C C . HIS A 1 89 ? 7.644 2.679 12.230 1.00 98.06 89 HIS A C 1
ATOM 725 O O . HIS A 1 89 ? 8.472 1.950 12.778 1.00 98.06 89 HIS A O 1
ATOM 731 N N . GLY A 1 90 ? 8.016 3.805 11.616 1.00 97.81 90 GLY A N 1
ATOM 732 C CA . GLY A 1 90 ? 9.396 4.298 11.585 1.00 97.81 90 GLY A CA 1
ATOM 733 C C . GLY A 1 90 ? 10.345 3.483 10.699 1.00 97.81 90 GLY A C 1
ATOM 734 O O . GLY A 1 90 ? 11.527 3.819 10.599 1.00 97.81 90 GLY A O 1
ATOM 735 N N . LYS A 1 91 ? 9.849 2.453 10.004 1.00 96.06 91 LYS A N 1
ATOM 736 C CA . LYS A 1 91 ? 10.587 1.664 9.010 1.00 96.06 91 LYS A CA 1
ATOM 737 C C . LYS A 1 91 ? 9.636 1.048 7.988 1.00 96.06 91 LYS A C 1
ATOM 739 O O . LYS A 1 91 ? 8.491 0.754 8.313 1.00 96.06 91 LYS A O 1
ATOM 744 N N . ILE A 1 92 ? 10.141 0.774 6.792 1.00 97.81 92 ILE A N 1
ATOM 745 C CA . ILE A 1 92 ? 9.463 -0.079 5.812 1.00 97.81 92 ILE A CA 1
ATOM 746 C C . ILE A 1 92 ? 9.629 -1.547 6.234 1.00 97.81 92 ILE A C 1
ATOM 748 O O . ILE A 1 92 ? 10.749 -2.043 6.363 1.00 97.81 92 ILE A O 1
ATOM 752 N N . SER A 1 93 ? 8.521 -2.249 6.453 1.00 98.06 93 SER A N 1
ATOM 753 C CA . SER A 1 93 ? 8.483 -3.629 6.958 1.00 98.06 93 SER A CA 1
ATOM 754 C C . SER A 1 93 ? 8.630 -4.706 5.878 1.00 98.06 93 SER A C 1
ATOM 756 O O . SER A 1 93 ? 8.858 -5.872 6.209 1.00 98.06 93 SER A O 1
ATOM 758 N N . MET A 1 94 ? 8.501 -4.350 4.596 1.00 95.25 94 MET A N 1
ATOM 759 C CA . MET A 1 94 ? 8.666 -5.283 3.479 1.00 95.25 94 MET A CA 1
ATOM 760 C C . MET A 1 94 ? 9.137 -4.604 2.192 1.00 95.25 94 MET A C 1
ATOM 762 O O . MET A 1 94 ? 8.832 -3.446 1.930 1.00 95.25 94 MET A O 1
ATOM 766 N N . GLU A 1 95 ? 9.824 -5.361 1.339 1.00 91.50 95 GLU A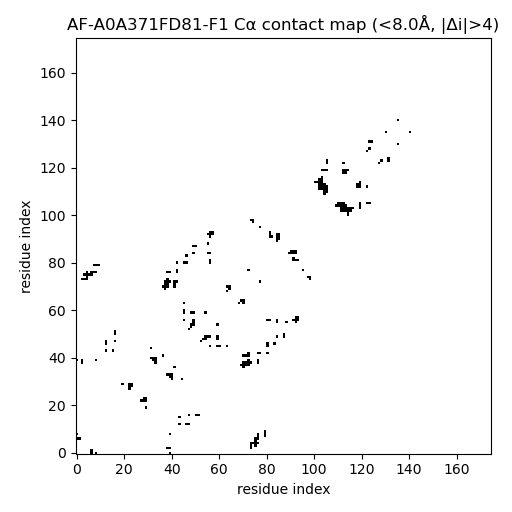 N 1
ATOM 767 C CA . GLU A 1 95 ? 10.159 -4.924 -0.017 1.00 91.50 95 GLU A CA 1
ATOM 768 C C . GLU A 1 95 ? 9.012 -5.240 -0.988 1.00 91.50 95 GLU A C 1
ATOM 770 O O . GLU A 1 95 ? 8.485 -6.357 -1.015 1.00 91.50 95 GLU A O 1
ATOM 775 N N . TRP A 1 96 ? 8.632 -4.265 -1.817 1.00 90.69 96 TRP A N 1
ATOM 776 C CA . TRP A 1 96 ? 7.609 -4.461 -2.842 1.00 90.69 96 TRP A CA 1
ATOM 777 C C . TRP A 1 96 ? 8.202 -5.021 -4.137 1.00 90.69 96 TRP A C 1
ATOM 779 O O . TRP A 1 96 ? 9.111 -4.438 -4.729 1.00 90.69 96 TRP A O 1
ATOM 789 N N . GLN A 1 97 ? 7.646 -6.133 -4.621 1.00 79.25 97 GLN A N 1
ATOM 790 C CA . GLN A 1 97 ? 8.017 -6.714 -5.911 1.00 79.25 97 GLN A CA 1
ATOM 791 C C . GLN A 1 97 ? 7.187 -6.074 -7.030 1.00 79.25 97 GLN A C 1
ATOM 793 O O . GLN A 1 97 ? 5.981 -6.305 -7.126 1.00 79.25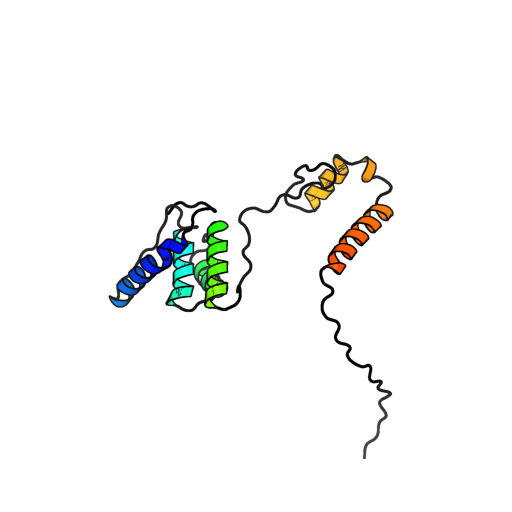 97 GLN A O 1
ATOM 798 N N . GLN A 1 98 ? 7.846 -5.276 -7.874 1.00 72.62 98 GLN A N 1
ATOM 799 C CA . GLN A 1 98 ? 7.207 -4.547 -8.973 1.00 72.62 98 GLN A CA 1
ATOM 800 C C . GLN A 1 98 ? 6.511 -5.473 -9.976 1.00 72.62 98 GLN A C 1
ATOM 802 O O . GLN A 1 98 ? 7.011 -6.552 -10.314 1.00 72.62 98 GLN A O 1
ATOM 807 N N . ARG A 1 99 ? 5.376 -5.012 -10.518 1.00 66.25 99 ARG A N 1
ATOM 808 C CA . ARG A 1 99 ? 4.566 -5.752 -11.504 1.00 66.25 99 ARG A CA 1
ATOM 809 C C . ARG A 1 99 ? 5.292 -6.007 -12.827 1.00 66.25 99 ARG A C 1
ATOM 811 O O . ARG A 1 99 ? 4.902 -6.916 -13.562 1.00 66.25 99 ARG A O 1
ATOM 818 N N . ARG A 1 100 ? 6.309 -5.209 -13.167 1.00 65.31 100 ARG A N 1
ATOM 819 C CA . ARG A 1 100 ? 7.066 -5.338 -14.419 1.00 65.31 100 ARG A CA 1
ATOM 820 C C . ARG A 1 100 ? 8.510 -5.733 -14.122 1.00 65.31 100 ARG A C 1
ATOM 82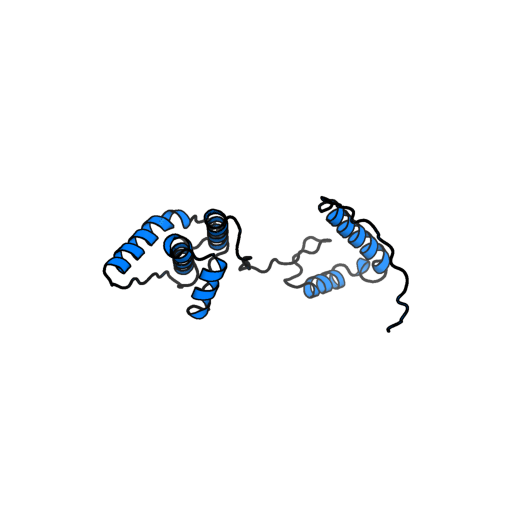2 O O . ARG A 1 100 ? 9.258 -4.910 -13.601 1.00 65.31 100 ARG A O 1
ATOM 829 N N . PRO A 1 101 ? 8.946 -6.950 -14.489 1.00 68.38 101 PRO A N 1
ATOM 830 C CA . PRO A 1 101 ? 10.362 -7.258 -14.450 1.00 68.38 101 PRO A CA 1
ATOM 831 C C . PRO A 1 101 ? 11.087 -6.296 -15.398 1.00 68.38 101 PRO A C 1
ATOM 833 O O . PRO A 1 101 ? 10.748 -6.201 -16.581 1.00 68.38 101 PRO A O 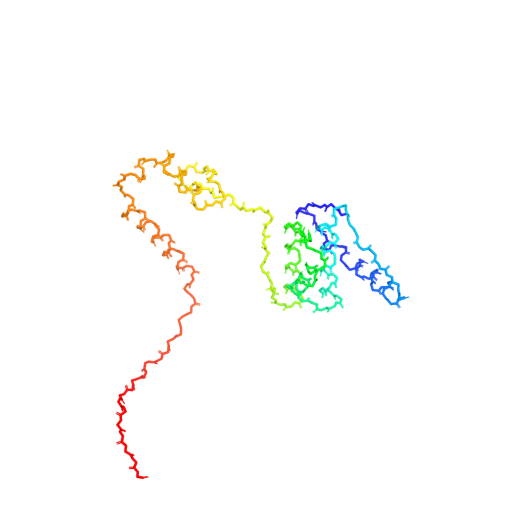1
ATOM 836 N N . MET A 1 102 ? 12.053 -5.543 -14.868 1.00 73.88 102 MET A N 1
ATOM 837 C CA . MET A 1 102 ? 12.837 -4.605 -15.667 1.00 73.88 102 MET A CA 1
ATOM 838 C C . MET A 1 102 ? 13.566 -5.371 -16.771 1.00 73.88 102 MET A C 1
ATOM 840 O O . MET A 1 102 ? 14.333 -6.301 -16.503 1.00 73.88 102 MET A O 1
ATOM 844 N N . MET A 1 103 ? 13.337 -4.980 -18.026 1.00 85.31 103 MET A N 1
ATOM 845 C CA . MET A 1 103 ? 14.115 -5.524 -19.133 1.00 85.31 103 MET A CA 1
ATOM 846 C C . MET A 1 103 ? 15.574 -5.120 -18.953 1.00 85.31 103 MET A C 1
ATOM 848 O O . MET A 1 103 ? 15.892 -3.948 -18.757 1.00 85.31 103 MET A O 1
ATOM 852 N N . LYS A 1 104 ? 16.474 -6.091 -19.063 1.00 87.88 104 LYS A N 1
ATOM 853 C CA . LYS A 1 104 ? 17.903 -5.813 -19.118 1.00 87.88 104 LYS A CA 1
ATOM 854 C C . LYS A 1 104 ? 18.209 -5.122 -20.433 1.00 87.88 104 LYS A C 1
ATOM 856 O O . LYS A 1 104 ? 17.783 -5.580 -21.492 1.00 87.88 104 LYS A O 1
ATOM 861 N N . VAL A 1 105 ? 18.955 -4.032 -20.358 1.00 91.62 105 VAL A N 1
ATOM 862 C CA . VAL A 1 105 ? 19.404 -3.274 -21.523 1.00 91.62 105 VAL A CA 1
ATOM 863 C C . VAL A 1 105 ? 20.854 -3.644 -21.806 1.00 91.62 105 VAL A C 1
ATOM 865 O O . VAL A 1 105 ? 21.663 -3.777 -20.888 1.00 91.62 105 VAL A O 1
ATOM 868 N N . CYS A 1 106 ? 21.185 -3.863 -23.075 1.00 90.81 106 CYS A N 1
ATOM 869 C CA . CYS A 1 106 ? 22.557 -4.102 -23.488 1.00 90.81 106 CYS A CA 1
ATOM 870 C C . CYS A 1 106 ? 23.395 -2.835 -23.251 1.00 90.81 106 CYS A C 1
ATOM 872 O O . CYS A 1 106 ? 23.066 -1.797 -23.825 1.00 90.81 106 CYS A O 1
ATOM 874 N N . PRO A 1 107 ? 24.502 -2.900 -22.492 1.00 88.44 107 PRO A N 1
ATOM 875 C CA . PRO A 1 107 ? 25.321 -1.719 -22.218 1.00 88.44 107 PRO A CA 1
ATOM 876 C C . PRO A 1 107 ? 26.099 -1.221 -23.446 1.00 88.44 107 PRO A C 1
ATOM 878 O O . PRO A 1 107 ? 26.606 -0.109 -23.428 1.00 88.44 107 PRO A O 1
ATOM 881 N N . ILE A 1 108 ? 26.204 -2.028 -24.510 1.00 87.81 108 ILE A N 1
ATOM 882 C CA . ILE A 1 108 ? 26.982 -1.691 -25.712 1.00 87.81 108 ILE A CA 1
ATOM 883 C C . ILE A 1 108 ? 26.122 -0.949 -26.737 1.00 87.81 108 ILE A C 1
ATOM 885 O O . ILE A 1 108 ? 26.568 0.028 -27.325 1.00 87.81 108 ILE A O 1
ATOM 889 N N . CYS A 1 109 ? 24.897 -1.421 -26.983 1.00 90.56 109 CYS A N 1
ATOM 890 C CA . CYS A 1 109 ? 24.027 -0.855 -28.021 1.00 90.56 109 CYS A CA 1
ATOM 891 C C . CYS A 1 109 ? 22.716 -0.258 -27.504 1.00 90.56 109 CYS A C 1
ATOM 893 O O . CYS A 1 109 ? 21.901 0.178 -28.313 1.00 90.56 109 CYS A O 1
ATOM 895 N N . GLY A 1 110 ? 22.464 -0.292 -26.194 1.00 89.06 110 GLY A N 1
ATOM 896 C CA . GLY A 1 110 ? 21.242 0.249 -25.595 1.00 89.06 110 GLY A CA 1
ATOM 897 C C . GLY A 1 110 ? 19.963 -0.537 -25.911 1.00 89.06 110 GLY A C 1
ATOM 898 O O . GLY A 1 110 ? 18.880 -0.105 -25.534 1.00 89.06 110 GLY A O 1
ATOM 899 N N . LYS A 1 111 ? 20.046 -1.690 -26.592 1.00 92.88 111 LYS A N 1
ATOM 900 C CA . LYS A 1 111 ? 18.863 -2.490 -26.950 1.00 92.88 111 LYS A CA 1
ATOM 901 C C . LYS A 1 111 ? 18.380 -3.346 -25.786 1.00 92.88 111 LYS A C 1
ATOM 903 O O . LYS A 1 111 ? 19.181 -3.929 -25.054 1.00 92.88 111 LYS A O 1
ATOM 908 N N . ASN A 1 112 ? 17.065 -3.501 -25.669 1.00 91.12 112 ASN A N 1
ATOM 909 C CA . ASN A 1 112 ? 16.458 -4.417 -24.712 1.00 91.12 112 ASN A CA 1
ATOM 910 C C . ASN A 1 112 ? 16.876 -5.860 -25.033 1.00 91.12 112 ASN A C 1
ATOM 912 O O . ASN A 1 112 ? 16.633 -6.376 -26.123 1.00 91.12 112 ASN A O 1
ATOM 916 N N . ALA A 1 113 ? 17.492 -6.518 -24.058 1.00 89.75 113 ALA A N 1
ATOM 917 C CA . ALA A 1 113 ? 18.089 -7.840 -24.183 1.00 89.75 113 ALA A CA 1
ATOM 918 C C . ALA A 1 113 ? 17.301 -8.927 -23.425 1.00 89.75 113 ALA A C 1
ATOM 920 O O . ALA A 1 113 ? 17.791 -10.038 -23.243 1.00 89.75 113 ALA A O 1
ATOM 921 N N . GLY A 1 114 ? 16.073 -8.618 -22.995 1.00 89.12 114 GLY A N 1
ATOM 922 C CA . GLY A 1 114 ? 15.151 -9.543 -22.329 1.00 89.12 114 GLY A CA 1
ATOM 923 C C . GLY A 1 114 ? 15.162 -9.451 -20.800 1.00 89.12 114 GLY A C 1
ATOM 924 O O . GLY A 1 114 ? 15.757 -8.550 -20.219 1.00 89.12 114 GLY A O 1
ATOM 925 N N . LEU A 1 115 ? 14.463 -10.376 -20.137 1.00 86.50 115 LEU A N 1
ATOM 926 C CA . LEU A 1 115 ? 14.191 -10.316 -18.688 1.00 86.50 115 LEU A CA 1
ATOM 927 C C . LEU A 1 115 ? 15.244 -11.040 -17.828 1.00 86.50 115 LEU A C 1
ATOM 929 O O . LEU A 1 115 ? 15.250 -10.912 -16.608 1.00 86.50 115 LEU A O 1
ATOM 933 N N . SER A 1 116 ? 16.153 -11.809 -18.437 1.00 85.56 116 SER A N 1
ATOM 934 C CA . SER A 1 116 ? 17.119 -12.650 -17.718 1.00 85.56 116 SER A CA 1
ATOM 935 C C . SER A 1 116 ? 18.570 -12.317 -18.071 1.00 85.56 116 SER A C 1
ATOM 937 O O . SER A 1 116 ? 18.861 -11.763 -19.132 1.00 85.56 116 SER A O 1
ATOM 939 N N . SER A 1 117 ? 19.507 -12.679 -17.184 1.00 85.69 117 SER A N 1
ATOM 940 C CA . SER A 1 117 ? 20.946 -12.561 -17.482 1.00 85.69 117 SER A CA 1
ATOM 941 C C . SER A 1 117 ? 21.339 -13.424 -18.684 1.00 85.69 117 SER A C 1
ATOM 943 O O . SER A 1 117 ? 22.195 -13.030 -19.470 1.00 85.69 117 SER A O 1
ATOM 945 N N . SER A 1 118 ? 20.668 -14.563 -18.866 1.00 87.25 118 SER A N 1
ATOM 946 C CA . SER A 1 118 ? 20.869 -15.479 -19.990 1.00 87.25 118 SER A CA 1
ATOM 947 C C . SER A 1 118 ? 20.463 -14.845 -21.321 1.00 87.25 118 SER A C 1
ATOM 949 O O . SER A 1 118 ? 21.203 -14.941 -22.296 1.00 87.25 118 SER A O 1
ATOM 951 N N . SER A 1 119 ? 19.327 -14.140 -21.356 1.00 91.56 119 SER A N 1
ATOM 952 C CA . SER A 1 119 ? 18.865 -13.403 -22.540 1.00 91.56 119 SER A CA 1
ATOM 953 C C . SER A 1 119 ? 19.840 -12.280 -22.916 1.00 91.56 119 SER A C 1
ATOM 955 O O . SER A 1 119 ? 20.196 -12.147 -24.088 1.00 91.56 119 SER A O 1
ATOM 957 N N 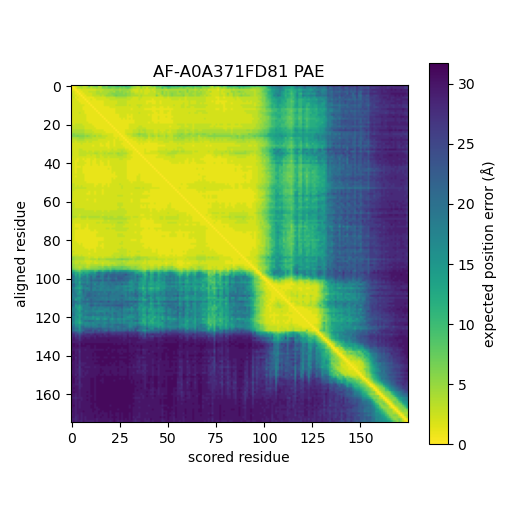. LEU A 1 120 ? 20.362 -11.550 -21.919 1.00 89.75 120 LEU A N 1
ATOM 958 C CA . LEU A 1 120 ? 21.392 -10.531 -22.140 1.00 89.75 120 LEU A CA 1
ATOM 959 C C . LEU A 1 120 ? 22.695 -11.143 -22.670 1.00 89.75 120 LEU A C 1
ATOM 961 O O . LEU A 1 120 ? 23.251 -10.642 -23.646 1.00 89.75 120 LEU A O 1
ATOM 965 N N . LYS A 1 121 ? 23.157 -12.252 -22.085 1.00 86.12 121 LYS A N 1
ATOM 966 C CA . LYS A 1 121 ? 24.356 -12.968 -22.547 1.00 86.12 121 LYS A CA 1
ATOM 967 C C . LYS A 1 121 ? 24.204 -13.439 -23.993 1.00 86.12 121 LYS A C 1
ATOM 969 O O . LYS A 1 121 ? 25.103 -13.221 -24.800 1.00 86.12 121 LYS A O 1
ATOM 974 N N . LEU A 1 122 ? 23.052 -14.010 -24.340 1.00 89.75 122 LEU A N 1
ATOM 975 C CA . LEU A 1 122 ? 22.758 -14.453 -25.701 1.00 89.75 122 LEU A CA 1
ATOM 976 C C . LEU A 1 122 ? 22.753 -13.284 -26.697 1.00 89.75 122 LEU A C 1
ATOM 978 O O . LEU A 1 122 ? 23.294 -13.413 -27.795 1.00 89.75 122 LEU A O 1
ATOM 982 N N . HIS A 1 123 ? 22.173 -12.142 -26.319 1.00 90.81 123 HIS A N 1
ATOM 983 C CA . HIS A 1 123 ? 22.211 -10.925 -27.129 1.00 90.81 123 HIS A CA 1
ATOM 984 C C . HIS A 1 123 ? 23.653 -10.451 -27.356 1.00 90.81 123 HIS A C 1
ATOM 986 O O . HIS A 1 123 ? 24.044 -10.224 -28.499 1.00 90.81 123 HIS A O 1
ATOM 992 N N . LEU A 1 124 ? 24.465 -10.366 -26.297 1.00 87.94 124 LEU A N 1
ATOM 993 C CA . LEU A 1 124 ? 25.878 -9.982 -26.393 1.00 87.94 124 LEU A CA 1
ATOM 994 C C . LEU A 1 124 ? 26.654 -10.928 -27.322 1.00 87.94 124 LEU A C 1
ATOM 996 O O . LEU A 1 124 ? 27.366 -10.475 -28.215 1.00 87.94 124 LEU A O 1
ATOM 1000 N N . GLN A 1 125 ? 26.451 -12.239 -27.190 1.00 85.88 125 GLN A N 1
ATOM 1001 C CA . GLN A 1 125 ? 27.119 -13.245 -28.021 1.00 85.88 125 GLN A CA 1
ATOM 1002 C C . GLN A 1 125 ? 26.695 -13.198 -29.497 1.00 85.88 125 GLN A C 1
ATOM 1004 O O . GLN A 1 125 ? 27.515 -13.467 -30.373 1.00 85.88 125 GLN A O 1
ATOM 1009 N N . LYS A 1 126 ? 25.432 -12.868 -29.801 1.00 88.19 126 LYS A N 1
ATOM 1010 C CA . LYS A 1 126 ? 24.912 -12.817 -31.181 1.00 88.19 126 LYS A CA 1
ATOM 1011 C C . LYS A 1 126 ? 25.174 -11.479 -31.866 1.00 88.19 126 LYS A C 1
ATOM 1013 O O . LYS A 1 126 ? 25.628 -11.458 -33.007 1.00 88.19 126 LYS A O 1
ATOM 1018 N N . SER A 1 127 ? 24.885 -10.378 -31.183 1.00 85.94 127 SER A N 1
ATOM 1019 C CA . SER A 1 127 ? 24.921 -9.021 -31.742 1.00 85.94 127 SER A CA 1
ATOM 1020 C C . SER A 1 127 ? 26.276 -8.336 -31.567 1.00 85.94 127 SER A C 1
ATOM 1022 O O . SER A 1 127 ? 26.595 -7.425 -32.325 1.00 85.94 127 SER A O 1
ATOM 1024 N N . HIS A 1 128 ? 27.104 -8.806 -30.629 1.00 85.00 128 HIS A N 1
ATOM 1025 C CA . HIS A 1 128 ? 28.433 -8.261 -30.339 1.00 85.00 128 HIS A CA 1
ATOM 1026 C C . HIS A 1 128 ? 29.528 -9.346 -30.410 1.00 85.00 128 HIS A C 1
ATOM 1028 O O . HIS A 1 128 ? 30.455 -9.379 -29.600 1.00 85.00 128 HIS A O 1
ATOM 1034 N N . ARG A 1 129 ? 29.454 -10.224 -31.430 1.00 67.25 129 ARG A N 1
ATOM 1035 C CA . ARG A 1 129 ? 30.380 -11.360 -31.662 1.00 67.25 129 ARG A CA 1
ATOM 1036 C C . ARG A 1 129 ? 31.868 -11.002 -31.565 1.00 67.25 129 ARG A C 1
ATOM 1038 O O . ARG A 1 129 ? 32.613 -11.756 -30.951 1.00 67.25 129 ARG A O 1
ATOM 1045 N N . LYS A 1 130 ? 32.290 -9.856 -32.124 1.00 61.09 130 LYS A N 1
ATOM 1046 C CA . LYS A 1 130 ? 33.701 -9.410 -32.133 1.00 61.09 130 LYS A CA 1
ATOM 1047 C C . LYS A 1 130 ? 34.259 -9.071 -30.743 1.00 61.09 130 LYS A C 1
ATOM 1049 O O . LYS A 1 130 ? 35.467 -9.090 -30.568 1.00 61.09 130 LYS A O 1
ATOM 1054 N N . LEU A 1 131 ? 33.396 -8.804 -29.763 1.00 55.91 131 LEU A N 1
ATOM 1055 C CA . LEU A 1 131 ? 33.789 -8.646 -28.360 1.00 55.91 131 LEU A CA 1
ATOM 1056 C C . LEU A 1 131 ? 33.706 -9.980 -27.604 1.00 55.91 131 LEU A C 1
ATOM 1058 O O . LEU A 1 131 ? 34.420 -10.172 -26.635 1.00 55.91 131 LEU A O 1
ATOM 1062 N N . SER A 1 132 ? 32.883 -10.928 -28.059 1.00 51.78 132 SER A N 1
ATOM 1063 C CA . SER A 1 132 ? 32.648 -12.203 -27.372 1.00 51.78 132 SER A CA 1
ATOM 1064 C C . SER A 1 132 ? 33.653 -13.316 -27.702 1.00 51.78 132 SER A C 1
ATOM 1066 O O . SER A 1 132 ? 33.662 -14.307 -26.977 1.00 51.78 132 SER A O 1
ATOM 1068 N N . SER A 1 133 ? 34.437 -13.226 -28.786 1.00 51.62 133 SER A N 1
ATOM 1069 C CA . SER A 1 133 ? 35.177 -14.387 -29.318 1.00 51.62 133 SER A CA 1
ATOM 1070 C C . SER A 1 133 ? 36.693 -14.406 -29.091 1.00 51.62 133 SER A C 1
ATOM 1072 O O . SER A 1 133 ? 37.350 -15.233 -29.712 1.00 51.62 133 SER A O 1
ATOM 1074 N N . GLY A 1 134 ? 37.284 -13.553 -28.242 1.00 49.44 134 GLY A N 1
ATOM 1075 C CA . GLY A 1 134 ? 38.724 -13.725 -27.976 1.00 49.44 134 GLY A CA 1
ATOM 1076 C C . GLY A 1 134 ? 39.520 -12.655 -27.230 1.00 49.44 134 GLY A C 1
ATOM 1077 O O . GLY A 1 134 ? 40.739 -12.727 -27.282 1.00 49.44 134 GLY A O 1
ATOM 1078 N N . SER A 1 135 ? 38.919 -11.665 -26.558 1.00 49.84 135 SER A N 1
ATOM 1079 C CA . SER A 1 135 ? 39.723 -10.680 -25.792 1.00 49.84 135 SER A CA 1
ATOM 1080 C C . SER A 1 135 ? 39.061 -10.143 -24.513 1.00 49.84 135 SER A C 1
ATOM 1082 O O . SER A 1 135 ? 39.554 -9.221 -23.868 1.00 49.84 135 SER A O 1
ATOM 1084 N N . VAL A 1 136 ? 37.927 -10.712 -24.101 1.00 55.12 136 VAL A N 1
ATOM 1085 C CA . VAL A 1 136 ? 37.158 -10.178 -22.967 1.00 55.12 136 VAL A CA 1
ATOM 1086 C C . VAL A 1 136 ? 37.448 -10.837 -21.628 1.00 55.12 136 VAL A C 1
ATOM 1088 O O . VAL A 1 136 ? 37.159 -10.203 -20.627 1.00 55.12 136 VAL A O 1
ATOM 1091 N N . ASP A 1 137 ? 38.093 -11.999 -21.535 1.00 50.97 137 ASP A N 1
ATOM 1092 C CA . ASP A 1 137 ? 38.340 -12.576 -20.202 1.00 50.97 137 ASP A CA 1
ATOM 1093 C C . ASP A 1 137 ? 39.337 -11.751 -19.366 1.00 50.97 137 ASP A C 1
ATOM 1095 O O . ASP A 1 137 ? 39.231 -11.731 -18.145 1.00 50.97 137 ASP A O 1
ATOM 1099 N N . SER A 1 138 ? 40.217 -10.955 -19.988 1.00 49.66 138 SER A N 1
ATOM 1100 C CA . SER A 1 138 ? 41.036 -9.967 -19.260 1.00 49.66 138 SER A CA 1
ATOM 1101 C C . SER A 1 138 ? 40.388 -8.580 -19.195 1.00 49.66 138 SER A C 1
ATOM 1103 O O . SER A 1 138 ? 40.356 -7.968 -18.130 1.00 49.66 138 SER A O 1
ATOM 1105 N N . ALA A 1 139 ? 39.815 -8.076 -20.294 1.00 46.78 139 ALA A N 1
ATOM 1106 C CA . ALA A 1 139 ? 39.269 -6.713 -20.336 1.00 46.78 139 ALA A CA 1
ATOM 1107 C C . ALA A 1 139 ? 37.903 -6.574 -19.632 1.00 46.78 139 ALA A C 1
ATOM 1109 O O . ALA A 1 139 ? 37.658 -5.587 -18.940 1.00 46.78 139 ALA A O 1
ATOM 1110 N N . MET A 1 140 ? 37.023 -7.574 -19.749 1.00 47.66 140 MET A N 1
ATOM 1111 C CA . MET A 1 140 ? 35.736 -7.604 -19.045 1.00 47.66 140 MET A CA 1
ATOM 1112 C C . MET A 1 140 ? 35.940 -7.827 -17.551 1.00 47.66 140 MET A C 1
ATOM 1114 O O . MET A 1 140 ? 35.223 -7.227 -16.758 1.00 47.66 140 MET A O 1
ATOM 1118 N N . THR A 1 141 ? 36.960 -8.594 -17.159 1.00 53.66 141 THR A N 1
ATOM 1119 C CA . THR A 1 141 ? 37.352 -8.716 -15.751 1.00 53.66 141 THR A CA 1
ATOM 1120 C C . THR A 1 141 ? 37.846 -7.375 -15.218 1.00 53.66 141 THR A C 1
ATOM 1122 O O . THR A 1 141 ? 37.373 -6.950 -14.174 1.00 53.66 141 THR A O 1
ATOM 1125 N N . MET A 1 142 ? 38.676 -6.626 -15.953 1.00 47.44 142 MET A N 1
ATOM 1126 C CA . MET A 1 142 ? 39.154 -5.311 -15.501 1.00 47.44 142 MET A CA 1
ATOM 1127 C C . MET A 1 142 ? 38.056 -4.244 -15.406 1.00 47.44 142 MET A C 1
ATOM 1129 O O . MET A 1 142 ? 38.038 -3.503 -14.426 1.00 47.44 142 MET A O 1
ATOM 1133 N N . GLU A 1 143 ? 37.121 -4.176 -16.356 1.00 50.62 143 GLU A N 1
ATOM 1134 C CA . GLU A 1 143 ? 36.027 -3.189 -16.325 1.00 50.62 143 GLU A CA 1
ATOM 1135 C C . GLU A 1 143 ? 34.918 -3.565 -15.330 1.00 50.62 143 GLU A C 1
ATOM 1137 O O . GLU A 1 143 ? 34.381 -2.694 -14.646 1.00 50.62 143 GLU A O 1
ATOM 1142 N N . ILE A 1 144 ? 34.635 -4.860 -15.139 1.00 53.38 144 ILE A N 1
ATOM 1143 C CA . ILE A 1 144 ? 33.761 -5.324 -14.051 1.00 53.38 144 ILE A CA 1
ATOM 1144 C C . ILE A 1 144 ? 34.427 -5.071 -12.698 1.00 53.38 144 ILE A C 1
ATOM 1146 O O . ILE A 1 144 ? 33.758 -4.618 -11.776 1.00 53.38 144 ILE A O 1
ATOM 1150 N N . GLN A 1 145 ? 35.736 -5.287 -12.558 1.00 45.75 145 GLN A N 1
ATOM 1151 C CA . GLN A 1 145 ? 36.453 -5.012 -11.312 1.00 45.75 145 GLN A CA 1
ATOM 1152 C C . GLN A 1 145 ? 36.526 -3.508 -11.039 1.00 45.75 145 GLN A C 1
ATOM 1154 O O . GLN A 1 145 ? 36.308 -3.106 -9.901 1.00 45.75 145 GLN A O 1
ATOM 1159 N N . LYS A 1 146 ? 36.703 -2.656 -12.059 1.00 50.84 146 LYS A N 1
ATOM 1160 C CA . LYS A 1 146 ? 36.585 -1.190 -11.944 1.00 50.84 146 LYS A CA 1
ATOM 1161 C C . LYS A 1 146 ? 35.182 -0.759 -11.531 1.00 50.84 146 LYS A C 1
ATOM 1163 O O . LYS A 1 146 ? 35.057 0.031 -10.602 1.00 50.84 146 LYS A O 1
ATOM 1168 N N . ALA A 1 147 ? 34.140 -1.313 -12.151 1.00 51.53 147 ALA A N 1
ATOM 1169 C CA . ALA A 1 147 ? 32.751 -1.023 -11.806 1.00 51.53 147 ALA A CA 1
ATOM 1170 C C . ALA A 1 147 ? 32.404 -1.502 -10.385 1.00 51.53 147 ALA A C 1
ATOM 1172 O O . ALA A 1 147 ? 31.812 -0.757 -9.612 1.00 51.53 147 ALA A O 1
ATOM 1173 N N . LEU A 1 148 ? 32.843 -2.699 -9.984 1.00 49.06 148 LEU A N 1
ATOM 1174 C CA . LEU A 1 148 ? 32.666 -3.228 -8.626 1.00 49.06 148 LEU A CA 1
ATOM 1175 C C . LEU A 1 148 ? 33.488 -2.455 -7.580 1.00 49.06 148 LEU A C 1
ATOM 1177 O O . LEU A 1 148 ? 33.045 -2.316 -6.442 1.00 49.06 148 LEU A O 1
ATOM 1181 N N . THR A 1 149 ? 34.660 -1.926 -7.945 1.00 48.50 149 THR A N 1
ATOM 1182 C CA . THR A 1 149 ? 35.495 -1.096 -7.057 1.00 48.50 149 THR A CA 1
ATOM 1183 C C . THR A 1 149 ? 34.920 0.316 -6.925 1.00 48.50 149 THR A C 1
ATOM 1185 O O . THR A 1 149 ? 34.827 0.827 -5.813 1.00 48.50 149 THR A O 1
ATOM 1188 N N . ALA A 1 150 ? 34.419 0.907 -8.014 1.00 47.22 150 ALA A N 1
ATOM 1189 C CA . ALA A 1 150 ? 33.683 2.173 -7.997 1.00 47.22 150 ALA A CA 1
ATOM 1190 C C . ALA A 1 150 ? 32.393 2.076 -7.161 1.00 47.22 150 ALA A C 1
ATOM 1192 O O . ALA A 1 150 ? 32.069 2.994 -6.412 1.00 47.22 150 ALA A O 1
ATOM 1193 N N . LEU A 1 151 ? 31.708 0.927 -7.202 1.00 44.50 151 LEU A N 1
ATOM 1194 C CA . LEU A 1 151 ? 30.551 0.638 -6.348 1.00 44.50 151 LEU A CA 1
ATOM 1195 C C . LEU A 1 151 ? 30.930 0.376 -4.875 1.00 44.50 151 LEU A C 1
ATOM 1197 O O . LEU A 1 151 ? 30.119 0.634 -3.988 1.00 44.50 151 LEU A O 1
ATOM 1201 N N . LYS A 1 152 ? 32.156 -0.084 -4.577 1.00 43.78 152 LYS A N 1
ATOM 1202 C CA . LYS A 1 152 ? 32.668 -0.214 -3.195 1.00 43.78 152 LYS A CA 1
ATOM 1203 C C . LYS A 1 152 ? 33.078 1.126 -2.575 1.00 43.78 152 LYS A C 1
ATOM 1205 O O . LYS A 1 152 ? 32.966 1.274 -1.361 1.00 43.78 152 LYS A O 1
ATOM 1210 N N . ILE A 1 153 ? 33.484 2.111 -3.378 1.00 43.59 153 ILE A N 1
ATOM 1211 C CA . ILE A 1 153 ? 33.857 3.454 -2.895 1.00 43.59 153 ILE A CA 1
ATOM 1212 C C . ILE A 1 153 ? 32.632 4.233 -2.376 1.00 43.59 153 ILE A C 1
ATOM 1214 O O . ILE A 1 153 ? 32.773 5.078 -1.499 1.00 43.59 153 ILE A O 1
ATOM 1218 N N . SER A 1 154 ? 31.410 3.884 -2.800 1.00 41.59 154 SER A N 1
ATOM 1219 C CA . SER A 1 154 ? 30.177 4.501 -2.281 1.00 41.59 154 SER A CA 1
ATOM 1220 C C . SER A 1 154 ? 29.647 3.873 -0.975 1.00 41.59 154 SER A C 1
ATOM 1222 O O . SER A 1 154 ? 28.634 4.337 -0.450 1.00 41.59 154 SER A O 1
ATOM 1224 N N . ARG A 1 155 ? 30.291 2.821 -0.440 1.00 46.81 155 ARG A N 1
ATOM 1225 C CA . ARG A 1 155 ? 29.884 2.135 0.808 1.00 46.81 155 ARG A CA 1
ATOM 1226 C C . ARG A 1 155 ? 31.023 1.977 1.828 1.00 46.81 155 ARG A C 1
ATOM 1228 O O . ARG A 1 155 ? 31.020 1.046 2.627 1.00 46.81 155 ARG A O 1
ATOM 1235 N N . GLY A 1 156 ? 31.987 2.894 1.826 1.00 34.09 156 GLY A N 1
ATOM 1236 C CA . GLY A 1 156 ? 33.040 2.977 2.841 1.00 34.09 156 GLY A CA 1
ATOM 1237 C C . GLY A 1 156 ? 32.727 4.028 3.902 1.00 34.09 156 GLY A C 1
ATOM 1238 O O . GLY A 1 156 ? 33.288 5.114 3.862 1.00 34.09 156 GLY A O 1
ATOM 1239 N N . GLY A 1 157 ? 31.835 3.708 4.840 1.00 33.91 157 GLY A N 1
ATOM 1240 C CA . GLY A 1 157 ? 31.480 4.580 5.960 1.00 33.91 157 GLY A CA 1
ATOM 1241 C C . GLY A 1 157 ? 31.211 3.787 7.234 1.00 33.91 157 GLY A C 1
ATOM 1242 O O . GLY A 1 157 ? 30.076 3.744 7.686 1.00 33.91 157 GLY A O 1
ATOM 1243 N N . SER A 1 158 ? 32.231 3.082 7.729 1.00 32.34 158 SER A N 1
ATOM 1244 C CA . SER A 1 158 ? 32.583 2.950 9.155 1.00 32.34 158 SER A CA 1
ATOM 1245 C C . SER A 1 158 ? 33.564 1.798 9.332 1.00 32.34 158 SER A C 1
ATOM 1247 O O . SER A 1 158 ? 33.226 0.631 9.147 1.00 32.34 158 SER A O 1
ATOM 1249 N N . VAL A 1 159 ? 34.790 2.143 9.709 1.00 34.69 159 VAL A N 1
ATOM 1250 C CA . VAL A 1 159 ? 35.768 1.212 10.263 1.00 34.69 159 VAL A CA 1
ATOM 1251 C C . VAL A 1 159 ? 35.727 1.422 11.774 1.00 34.69 159 VAL A C 1
ATOM 1253 O O . VAL A 1 159 ? 35.989 2.529 12.238 1.00 34.69 159 VAL A O 1
ATOM 1256 N N . SER A 1 160 ? 35.411 0.384 12.543 1.00 32.59 160 SER A N 1
ATOM 1257 C CA . SER A 1 160 ? 35.768 0.318 13.964 1.00 32.59 160 SER A CA 1
ATOM 1258 C C . SER A 1 160 ? 36.817 -0.785 14.123 1.00 32.59 160 SER A C 1
ATOM 1260 O O . SER A 1 160 ? 36.576 -1.900 13.658 1.00 32.59 160 SER A O 1
ATOM 1262 N N . PRO A 1 161 ? 37.990 -0.510 14.720 1.00 33.31 161 PRO A N 1
ATOM 1263 C CA . PRO A 1 161 ? 39.040 -1.504 14.870 1.00 33.31 161 PRO A CA 1
ATOM 1264 C C . PRO A 1 161 ? 38.822 -2.308 16.155 1.00 33.31 161 PRO A C 1
ATOM 1266 O O . PRO A 1 161 ? 38.912 -1.765 17.254 1.00 33.31 161 PRO A O 1
ATOM 1269 N N . THR A 1 162 ? 38.565 -3.611 16.036 1.00 32.28 162 THR A N 1
ATOM 1270 C CA . THR A 1 162 ? 38.646 -4.526 17.182 1.00 32.28 162 THR A CA 1
ATOM 1271 C C . THR A 1 162 ? 40.081 -5.017 17.316 1.00 32.28 162 THR A C 1
ATOM 1273 O O . THR A 1 162 ? 40.681 -5.526 16.367 1.00 32.28 162 THR A O 1
ATOM 1276 N N . GLN A 1 163 ? 40.641 -4.799 18.502 1.00 34.50 163 GLN A N 1
ATOM 1277 C CA . GLN A 1 163 ? 41.994 -5.176 18.869 1.00 34.50 163 GLN A CA 1
ATOM 1278 C C . GLN A 1 163 ? 42.203 -6.690 18.785 1.00 34.50 163 GLN A C 1
ATOM 1280 O O . GLN A 1 163 ? 41.344 -7.497 19.133 1.00 34.50 163 GLN A O 1
ATOM 1285 N N . ARG A 1 164 ? 43.401 -7.041 18.330 1.00 30.02 164 ARG A N 1
ATOM 1286 C CA . ARG A 1 164 ? 43.976 -8.379 18.314 1.00 30.02 164 ARG A CA 1
ATOM 1287 C C . ARG A 1 164 ? 44.458 -8.705 19.732 1.00 30.02 164 ARG A C 1
ATOM 1289 O O . ARG A 1 164 ? 45.420 -8.089 20.178 1.00 30.02 164 ARG A O 1
ATOM 1296 N N . SER A 1 165 ? 43.837 -9.671 20.409 1.00 30.25 165 SER A N 1
ATOM 1297 C CA . SER A 1 165 ? 44.436 -10.353 21.561 1.00 30.25 165 SER A CA 1
ATOM 1298 C C . SER A 1 165 ? 44.817 -11.781 21.171 1.00 30.25 165 SER A C 1
ATOM 1300 O O . SER A 1 165 ? 44.043 -12.554 20.612 1.00 30.25 165 SER A O 1
ATOM 1302 N N . SER A 1 166 ? 46.086 -12.080 21.402 1.00 32.50 166 SER A N 1
ATOM 1303 C CA . SER A 1 166 ? 46.741 -13.375 21.292 1.00 32.50 166 SER A CA 1
ATOM 1304 C C . SER A 1 166 ? 46.319 -14.306 22.431 1.00 32.50 166 SER A C 1
ATOM 1306 O O . SER A 1 166 ? 46.390 -13.904 23.590 1.00 32.50 166 SER A O 1
ATOM 1308 N N . HIS A 1 167 ? 45.998 -15.561 22.118 1.00 31.59 167 HIS A N 1
ATOM 1309 C CA . HIS A 1 167 ? 45.987 -16.663 23.083 1.00 31.59 167 HIS A CA 1
ATOM 1310 C C . HIS A 1 167 ? 46.990 -17.738 22.641 1.00 31.59 167 HIS A C 1
ATOM 1312 O O . HIS A 1 167 ? 46.895 -18.194 21.498 1.00 31.59 167 HIS A O 1
ATOM 1318 N N . PRO A 1 168 ? 47.915 -18.174 23.513 1.00 34.78 168 PRO A N 1
ATOM 1319 C CA . PRO A 1 168 ? 48.596 -19.451 23.383 1.00 34.78 168 PRO A CA 1
ATOM 1320 C C . PRO A 1 168 ? 47.969 -20.527 24.292 1.00 34.78 168 PRO A C 1
ATOM 1322 O O . PRO A 1 168 ? 47.607 -20.264 25.433 1.00 34.78 168 PRO A O 1
ATOM 1325 N N . THR A 1 169 ? 47.862 -21.718 23.700 1.00 33.38 169 THR A N 1
ATOM 1326 C CA . THR A 1 169 ? 48.029 -23.082 24.239 1.00 33.38 169 THR A CA 1
ATOM 1327 C C . THR A 1 169 ? 47.322 -23.518 25.533 1.00 33.38 169 THR A C 1
ATOM 1329 O O . THR A 1 169 ? 47.556 -23.010 26.622 1.00 33.38 169 THR A O 1
ATOM 1332 N N . ILE A 1 170 ? 46.523 -24.581 25.386 1.00 36.09 170 ILE A N 1
ATOM 1333 C CA . ILE A 1 170 ? 45.960 -25.422 26.448 1.00 36.09 170 ILE A CA 1
ATOM 1334 C C . ILE A 1 170 ? 47.055 -26.369 26.955 1.00 36.09 170 ILE A C 1
ATOM 1336 O O . ILE A 1 170 ? 47.625 -27.109 26.154 1.00 36.09 170 ILE A O 1
ATOM 1340 N N . GLU A 1 171 ? 47.285 -26.402 28.268 1.00 34.56 171 GLU A N 1
ATOM 1341 C CA . GLU A 1 171 ? 47.977 -27.499 28.948 1.00 34.56 171 GLU A CA 1
ATOM 1342 C C . GLU A 1 171 ? 47.167 -27.935 30.181 1.00 34.56 171 GLU A C 1
ATOM 1344 O O . GLU A 1 171 ? 46.534 -27.135 30.869 1.00 34.56 171 GLU A O 1
ATOM 1349 N N . THR A 1 172 ? 47.121 -29.247 30.367 1.00 42.53 172 THR A N 1
ATOM 1350 C CA . THR A 1 172 ? 46.363 -30.036 31.342 1.00 42.53 172 THR A CA 1
ATOM 1351 C C . THR A 1 172 ? 46.963 -29.990 32.748 1.00 42.53 172 THR A C 1
ATOM 1353 O O . THR A 1 172 ? 48.180 -30.084 32.851 1.00 42.53 172 THR A O 1
ATOM 1356 N N . ALA A 1 173 ? 46.136 -30.016 33.803 1.00 36.91 173 ALA A N 1
ATOM 1357 C CA . ALA A 1 173 ? 46.290 -30.916 34.965 1.00 36.91 173 ALA A CA 1
ATOM 1358 C C . ALA A 1 173 ? 45.234 -30.650 36.058 1.00 36.91 173 ALA A C 1
ATOM 1360 O O . ALA A 1 173 ? 44.966 -29.505 36.417 1.00 36.91 173 ALA A O 1
ATOM 1361 N N . SER A 1 174 ? 44.680 -31.743 36.589 1.00 36.69 174 SER A N 1
ATOM 1362 C CA . SER A 1 174 ? 43.916 -31.833 37.841 1.00 36.69 174 SER A CA 1
ATOM 1363 C C . SER A 1 174 ? 44.796 -31.555 39.074 1.00 36.69 174 SER A C 1
ATOM 1365 O O . SER A 1 174 ? 46.020 -31.444 38.959 1.00 36.69 174 SER A O 1
ATOM 1367 N N . PRO A 1 175 ? 44.188 -31.471 40.266 1.00 56.84 175 PRO A N 1
ATOM 1368 C CA . PRO A 1 175 ? 44.104 -32.673 41.111 1.00 56.84 175 PRO A CA 1
ATOM 1369 C C . PRO A 1 175 ? 42.673 -33.115 41.429 1.00 56.84 175 PRO A C 1
ATOM 1371 O O . PRO A 1 175 ? 41.798 -32.238 41.600 1.00 56.84 175 PRO A O 1
#

Mean predicted aligned error: 14.78 Å